Protein AF-A0A6V7PZ87-F1 (afdb_monomer_lite)

InterPro domains:
  IPR027705 Flotillin family [PTHR13806] (68-278)
  IPR036013 Band 7/SPFH domain superfamily [G3DSA:3.30.479.30] (1-43)
  IPR036013 Band 7/SPFH domain superfamily [SSF117892] (1-60)

Sequence (285 aa):
MTMEEIFKGTKSFKEQVFEKVQLELNQFGLIIYNANVKQLVDVRGHEYFSYLGQKTQQEAANQAKVDAKVAEVEAAKAVAIREAELQMEVEQKNASRQTEKLKAENLSKAIVDYEMKVQEANWELYKKQKAAEAMLYEQEKAAEGRRATAEAAFYGRQKEAEASLYAKTREAEAAFYGRQKEAEAELYAKTREAEGLVALAKAQSTYVSSLLGALGGNYNALRDYLMITNGMYRDIAKINAEGIRGLQPKLSVWTNGSGGGEGEGGLDGGAMKEVAGFTGCCRRC

Structure (mmCIF, N/CA/C/O backbone):
data_AF-A0A6V7PZ87-F1
#
_entry.id   AF-A0A6V7PZ87-F1
#
loop_
_atom_site.group_PDB
_atom_site.id
_atom_site.type_symbol
_atom_site.label_atom_id
_atom_site.label_alt_id
_atom_site.label_comp_id
_atom_site.label_asym_id
_atom_site.label_entity_id
_atom_site.label_seq_id
_atom_site.pdbx_PDB_ins_code
_atom_site.Cartn_x
_atom_site.Cartn_y
_atom_site.Cartn_z
_atom_site.occupancy
_atom_site.B_iso_or_equiv
_atom_site.auth_seq_id
_atom_site.auth_comp_id
_atom_site.auth_asym_id
_atom_site.auth_atom_id
_atom_site.pdbx_PDB_model_num
ATOM 1 N N . MET A 1 1 ? -50.372 -1.025 116.346 1.00 62.25 1 MET A N 1
ATOM 2 C CA . MET A 1 1 ? -50.438 -1.953 115.200 1.00 62.25 1 MET A CA 1
ATOM 3 C C . MET A 1 1 ? -51.711 -1.676 114.432 1.00 62.25 1 MET A C 1
ATOM 5 O O . MET A 1 1 ? -52.756 -1.566 115.068 1.00 62.25 1 MET A O 1
ATOM 9 N N . THR A 1 2 ? -51.610 -1.511 113.113 1.00 72.75 2 THR A N 1
ATOM 10 C CA . THR A 1 2 ? -52.778 -1.364 112.228 1.00 72.75 2 THR A CA 1
ATOM 11 C C . THR A 1 2 ? -53.315 -2.736 111.811 1.00 72.75 2 THR A C 1
ATOM 13 O O . THR A 1 2 ? -52.587 -3.728 111.840 1.00 72.75 2 THR A O 1
ATOM 16 N N . MET A 1 3 ? -54.595 -2.813 111.433 1.00 66.94 3 MET A N 1
ATOM 17 C CA . MET A 1 3 ? -55.248 -4.088 111.104 1.00 66.94 3 MET A CA 1
ATOM 18 C C . MET A 1 3 ? -54.574 -4.803 109.918 1.00 66.94 3 MET A C 1
ATOM 20 O O . MET A 1 3 ? -54.489 -6.022 109.913 1.00 66.94 3 MET A O 1
ATOM 24 N N . GLU A 1 4 ? -54.017 -4.068 108.952 1.00 67.56 4 GLU A N 1
ATOM 25 C CA . GLU A 1 4 ? -53.344 -4.637 107.772 1.00 67.56 4 GLU A CA 1
ATOM 26 C C . GLU A 1 4 ? -51.968 -5.253 108.082 1.00 67.56 4 GLU A C 1
ATOM 28 O O . GLU A 1 4 ? -51.591 -6.275 107.504 1.00 67.56 4 GLU A O 1
ATOM 33 N N . GLU A 1 5 ? -51.223 -4.663 109.017 1.00 70.06 5 GLU A N 1
ATOM 34 C CA . GLU A 1 5 ? -49.912 -5.163 109.453 1.00 70.06 5 GLU A CA 1
ATOM 35 C C . GLU A 1 5 ? -50.039 -6.473 110.244 1.00 70.06 5 GLU A C 1
ATOM 37 O O . GLU A 1 5 ? -49.186 -7.353 110.121 1.00 70.06 5 GLU A O 1
ATOM 42 N N . ILE A 1 6 ? -51.141 -6.636 110.987 1.00 71.44 6 ILE A N 1
ATOM 43 C CA . ILE A 1 6 ? -51.471 -7.863 111.729 1.00 71.44 6 ILE A CA 1
ATOM 44 C C . ILE A 1 6 ? -51.668 -9.054 110.768 1.00 71.44 6 ILE A C 1
ATOM 46 O O . ILE A 1 6 ? -51.282 -10.175 111.102 1.00 71.44 6 ILE A O 1
ATOM 50 N N . PHE A 1 7 ? -52.197 -8.823 109.556 1.00 66.56 7 PHE A N 1
ATOM 51 C CA . PHE A 1 7 ? -52.397 -9.876 108.544 1.00 66.56 7 PHE A CA 1
ATOM 52 C C . PHE A 1 7 ? -51.161 -10.194 107.714 1.00 66.56 7 PHE A C 1
ATOM 54 O O . PHE A 1 7 ? -50.929 -11.359 107.394 1.00 66.56 7 PHE A O 1
ATOM 61 N N . LYS A 1 8 ? -50.360 -9.186 107.358 1.00 68.94 8 LYS A N 1
ATOM 62 C CA . LYS A 1 8 ? -49.136 -9.398 106.569 1.00 68.94 8 LYS A CA 1
ATOM 63 C C . LYS A 1 8 ? -48.017 -10.047 107.398 1.00 68.94 8 LYS A C 1
ATOM 65 O O . LYS A 1 8 ? -47.157 -10.715 106.830 1.00 68.94 8 LYS A O 1
ATOM 70 N N . GLY A 1 9 ? -48.042 -9.893 108.727 1.00 65.94 9 GLY A N 1
ATOM 71 C CA . GLY A 1 9 ? -47.025 -10.415 109.642 1.00 65.94 9 GLY A CA 1
ATOM 72 C C . GLY A 1 9 ? -47.607 -11.092 110.884 1.00 65.94 9 GLY A C 1
ATOM 73 O O . GLY A 1 9 ? -47.531 -10.558 111.985 1.00 65.94 9 GLY A O 1
ATOM 74 N N . THR A 1 10 ? -48.100 -12.328 110.765 1.00 64.88 10 THR A N 1
ATOM 75 C CA . THR A 1 10 ? -48.538 -13.135 111.930 1.00 64.88 10 THR A CA 1
ATOM 76 C C . THR A 1 10 ? -47.438 -13.333 112.981 1.00 64.88 10 THR A C 1
ATOM 78 O O . THR A 1 10 ? -47.736 -13.526 114.160 1.00 64.88 10 THR A O 1
ATOM 81 N N . LYS A 1 11 ? -46.165 -13.252 112.573 1.00 69.62 11 LYS A N 1
ATOM 82 C CA . LYS A 1 11 ? -45.002 -13.325 113.469 1.00 69.62 11 LYS A CA 1
ATOM 83 C C . LYS A 1 11 ? -44.856 -12.075 114.345 1.00 69.62 11 LYS A C 1
ATOM 85 O O . LYS A 1 11 ? -44.760 -12.214 115.560 1.00 69.62 11 LYS A O 1
ATOM 90 N N . SER A 1 12 ? -44.929 -10.878 113.756 1.00 73.81 12 SER A N 1
ATOM 91 C CA . SER A 1 12 ? -44.770 -9.614 114.491 1.00 73.81 12 SER A CA 1
ATOM 92 C C . SER A 1 12 ? -45.921 -9.367 115.467 1.00 73.81 12 SER A C 1
ATOM 94 O O . SER A 1 12 ? -45.707 -8.864 116.568 1.00 73.81 12 SER A O 1
ATOM 96 N N . PHE A 1 13 ? -47.139 -9.791 115.112 1.00 77.38 13 PHE A N 1
ATOM 97 C CA . PHE A 1 13 ? -48.274 -9.753 116.032 1.00 77.38 13 PHE A CA 1
ATOM 98 C C . PHE A 1 13 ? -48.077 -10.684 117.239 1.00 77.38 13 PHE A C 1
ATOM 100 O O . PHE A 1 13 ? -48.307 -10.277 118.379 1.00 77.38 13 PHE A O 1
ATOM 107 N N . LYS A 1 14 ? -47.624 -11.924 117.002 1.00 76.44 14 LYS A N 1
ATOM 108 C CA . LYS A 1 14 ? -47.376 -12.915 118.060 1.00 76.44 14 LYS A CA 1
ATOM 109 C C . LYS A 1 14 ? -46.341 -12.415 119.070 1.00 76.44 14 LYS A C 1
ATOM 111 O O . LYS A 1 14 ? -46.585 -12.532 120.265 1.00 76.44 14 LYS A O 1
ATOM 116 N N . GLU A 1 15 ? -45.231 -11.851 118.602 1.00 78.38 15 GLU A N 1
ATOM 117 C CA . GLU A 1 15 ? -44.155 -11.325 119.456 1.00 78.38 15 GLU A CA 1
ATOM 118 C C . GLU A 1 15 ? -44.643 -10.187 120.362 1.00 78.38 15 GLU A C 1
ATOM 120 O O . GLU A 1 15 ? -44.480 -10.254 121.578 1.00 78.38 15 GLU A O 1
ATOM 125 N N . GLN A 1 16 ? -45.340 -9.191 119.806 1.00 77.75 16 GLN A N 1
ATOM 126 C CA . GLN A 1 16 ? -45.804 -8.036 120.588 1.00 77.75 16 GLN A CA 1
ATOM 127 C C . GLN A 1 16 ? -46.883 -8.392 121.621 1.00 77.75 16 GLN A C 1
ATOM 129 O O . GLN A 1 16 ? -46.945 -7.788 122.694 1.00 77.75 16 GLN A O 1
ATOM 134 N N . VAL A 1 17 ? -47.753 -9.361 121.316 1.00 78.50 17 VAL A N 1
ATOM 135 C CA . VAL A 1 17 ? -48.733 -9.870 122.291 1.00 78.50 17 VAL A CA 1
ATOM 136 C C . VAL A 1 17 ? -48.026 -10.664 123.387 1.00 78.50 17 VAL A C 1
ATOM 138 O O . VAL A 1 17 ? -48.371 -10.524 124.559 1.00 78.50 17 VAL A O 1
ATOM 141 N N . PHE A 1 18 ? -47.016 -11.456 123.025 1.00 80.00 18 PHE A N 1
ATOM 142 C CA . PHE A 1 18 ? -46.238 -12.243 123.974 1.00 80.00 18 PHE A CA 1
ATOM 143 C C . PHE A 1 18 ? -45.515 -11.354 124.992 1.00 80.00 18 PHE A C 1
ATOM 145 O O . PHE A 1 18 ? -45.642 -11.587 126.190 1.00 80.00 18 PHE A O 1
ATOM 152 N N . GLU A 1 19 ? -44.845 -10.290 124.543 1.00 82.69 19 GLU A N 1
ATOM 153 C CA . GLU A 1 19 ? -44.150 -9.346 125.430 1.00 82.69 19 GLU A CA 1
ATOM 154 C C . GLU A 1 19 ? -45.095 -8.670 126.434 1.00 82.69 19 GLU A C 1
ATOM 156 O O . GLU A 1 19 ? -44.808 -8.628 127.631 1.00 82.69 19 GLU A O 1
ATOM 161 N N . LYS A 1 20 ? -46.252 -8.177 125.973 1.00 82.12 20 LYS A N 1
ATOM 162 C CA . LYS A 1 20 ? -47.211 -7.478 126.845 1.00 82.12 20 LYS A CA 1
ATOM 163 C C . LYS A 1 20 ? -47.854 -8.395 127.879 1.00 82.12 20 LYS A C 1
ATOM 165 O O . LYS A 1 20 ? -48.019 -7.996 129.026 1.00 82.12 20 LYS A O 1
ATOM 170 N N . VAL A 1 21 ? -48.213 -9.617 127.489 1.00 81.25 21 VAL A N 1
ATOM 171 C CA . VAL A 1 21 ? -48.843 -10.575 128.409 1.00 81.25 21 VAL A CA 1
ATOM 172 C C . VAL A 1 21 ? -47.813 -11.154 129.385 1.00 81.25 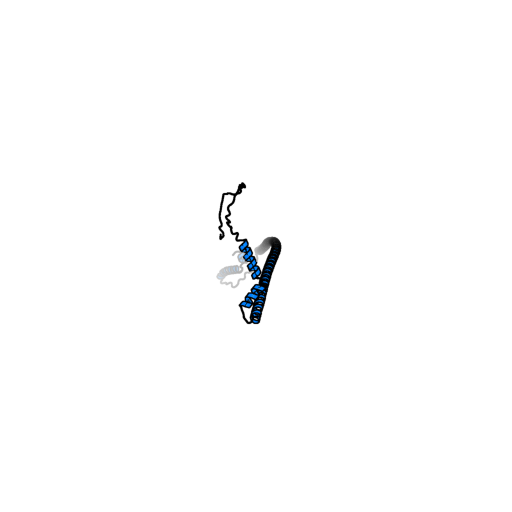21 VAL A C 1
ATOM 174 O O . VAL A 1 21 ? -48.137 -11.375 130.550 1.00 81.25 21 VAL A O 1
ATOM 177 N N . GLN A 1 22 ? -46.559 -11.336 128.959 1.00 79.75 22 GLN A N 1
ATOM 178 C CA . GLN A 1 22 ? -45.487 -11.783 129.848 1.00 79.75 22 GLN A CA 1
ATOM 179 C C . GLN A 1 22 ? -45.198 -10.759 130.960 1.00 79.75 22 GLN A C 1
ATOM 181 O O . GLN A 1 22 ? -44.984 -11.157 132.104 1.00 79.75 22 GLN A O 1
ATOM 186 N N . LEU A 1 23 ? -45.260 -9.452 130.668 1.00 82.62 23 LEU A N 1
ATOM 187 C CA . LEU A 1 23 ? -45.139 -8.393 131.684 1.00 82.62 23 LEU A CA 1
ATOM 188 C C . LEU A 1 23 ? -46.220 -8.500 132.775 1.00 82.62 23 LEU A C 1
ATOM 190 O O . LEU A 1 23 ? -45.900 -8.432 133.960 1.00 82.62 23 LEU A O 1
ATOM 194 N N . GLU A 1 24 ? -47.475 -8.734 132.385 1.00 81.19 24 GLU A N 1
ATOM 195 C CA . GLU A 1 24 ? -48.617 -8.874 133.304 1.00 81.19 24 GLU A CA 1
ATOM 196 C C . GLU A 1 24 ? -48.629 -10.205 134.080 1.00 81.19 24 GLU A C 1
ATOM 198 O O . GLU A 1 24 ? -49.268 -10.308 135.123 1.00 81.19 24 GLU A O 1
ATOM 203 N N . LEU A 1 25 ? -47.941 -11.246 133.608 1.00 78.81 25 LEU A N 1
ATOM 204 C CA . LEU A 1 25 ? -47.845 -12.539 134.305 1.00 78.81 25 LEU A CA 1
ATOM 205 C C . LEU A 1 25 ? -46.639 -12.624 135.247 1.00 78.81 25 LEU A C 1
ATOM 207 O O . LEU A 1 25 ? -46.687 -13.366 136.230 1.00 78.81 25 LEU A O 1
ATOM 211 N N . ASN A 1 26 ? -45.596 -11.823 135.006 1.00 79.62 26 ASN A N 1
ATOM 212 C CA . ASN A 1 26 ? -44.412 -11.753 135.865 1.00 79.62 26 ASN A CA 1
ATOM 213 C C . ASN A 1 26 ? -44.750 -11.307 137.300 1.00 79.62 26 ASN A C 1
ATOM 215 O O . ASN A 1 26 ? -44.178 -11.840 138.247 1.00 79.62 26 ASN A O 1
ATOM 219 N N . GLN A 1 27 ? -45.714 -10.397 137.481 1.00 77.50 27 GLN A N 1
ATOM 220 C CA . GLN A 1 27 ? -46.220 -9.989 138.807 1.00 77.50 27 GLN A CA 1
ATOM 221 C C . GLN A 1 27 ? -46.884 -11.141 139.588 1.00 77.50 27 GLN A C 1
ATOM 223 O O 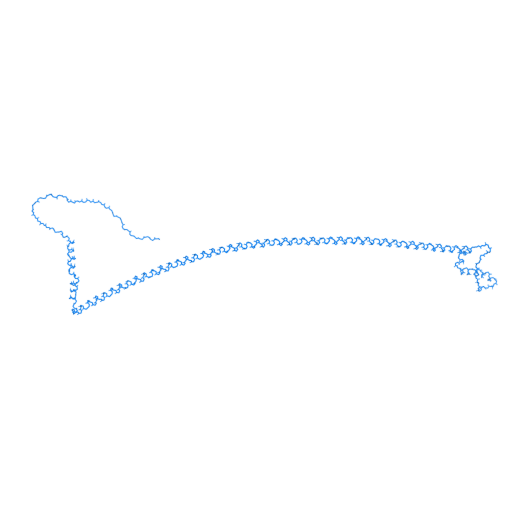. GLN A 1 27 ? -46.928 -11.104 140.814 1.00 77.50 27 GLN A O 1
ATOM 228 N N . PHE A 1 28 ? -47.345 -12.187 138.891 1.00 75.94 28 PHE A N 1
ATOM 229 C CA . PHE A 1 28 ? -47.900 -13.410 139.479 1.00 75.94 28 PHE A CA 1
ATOM 230 C C . PHE A 1 28 ? -46.908 -14.590 139.462 1.00 75.94 28 PHE A C 1
ATOM 232 O O . PHE A 1 28 ? -47.273 -15.699 139.846 1.00 75.94 28 PHE A O 1
ATOM 239 N N . GLY A 1 29 ? -45.659 -14.376 139.023 1.00 74.81 29 GLY A N 1
ATOM 240 C CA . GLY A 1 29 ? -44.618 -15.408 138.955 1.00 74.81 29 GLY A CA 1
ATOM 241 C C . GLY A 1 29 ? -44.829 -16.481 137.875 1.00 74.81 29 GLY A C 1
ATOM 242 O O . GLY A 1 29 ? -44.248 -17.560 137.975 1.00 74.81 29 GLY A O 1
ATOM 243 N N . LEU A 1 30 ? -45.656 -16.220 136.856 1.00 80.00 30 LEU A N 1
ATOM 244 C CA . LEU A 1 30 ? -45.986 -17.171 135.785 1.00 80.00 30 LEU A CA 1
ATOM 245 C C . LEU A 1 30 ? -45.200 -16.862 134.497 1.00 80.00 30 LEU A C 1
ATOM 247 O O . LEU A 1 30 ? -45.103 -15.710 134.076 1.00 80.00 30 LEU A O 1
ATOM 251 N N . ILE A 1 31 ? -44.666 -17.896 133.834 1.00 77.12 31 ILE A N 1
ATOM 252 C CA . ILE A 1 31 ? -43.900 -17.770 132.579 1.00 77.12 31 ILE A CA 1
ATOM 253 C C . ILE A 1 31 ? -44.628 -18.499 131.451 1.00 77.12 31 ILE A C 1
ATOM 255 O O . ILE A 1 31 ? -44.955 -19.682 131.575 1.00 77.12 31 ILE A O 1
ATOM 259 N N . ILE A 1 32 ? -44.876 -17.807 130.337 1.00 76.50 32 ILE A N 1
ATOM 260 C CA . ILE A 1 32 ? -45.440 -18.421 129.136 1.00 76.50 32 ILE A CA 1
ATOM 261 C C . ILE A 1 32 ? -44.297 -19.058 128.341 1.00 76.50 32 ILE A C 1
ATOM 263 O O . ILE A 1 32 ? -43.362 -18.380 127.935 1.00 76.50 32 ILE A O 1
ATOM 267 N N . TYR A 1 33 ? -44.388 -20.360 128.069 1.00 75.56 33 TYR A N 1
ATOM 268 C CA . TYR A 1 33 ? -43.408 -21.074 127.236 1.00 75.56 33 TYR A CA 1
ATOM 269 C C . TYR A 1 33 ? -43.831 -21.190 125.771 1.00 75.56 33 TYR A C 1
ATOM 271 O O . TYR A 1 33 ? -42.995 -21.170 124.871 1.00 75.56 33 TYR A O 1
ATOM 279 N N . ASN A 1 34 ? -45.131 -21.329 125.511 1.00 77.56 34 ASN A N 1
ATOM 280 C CA . ASN A 1 34 ? -45.661 -21.439 124.160 1.00 77.56 34 ASN A CA 1
ATOM 281 C C . ASN A 1 34 ? -47.070 -20.849 124.102 1.00 77.56 34 ASN A C 1
ATOM 283 O O . ASN A 1 34 ? -47.951 -21.247 124.861 1.00 77.56 34 ASN A O 1
ATOM 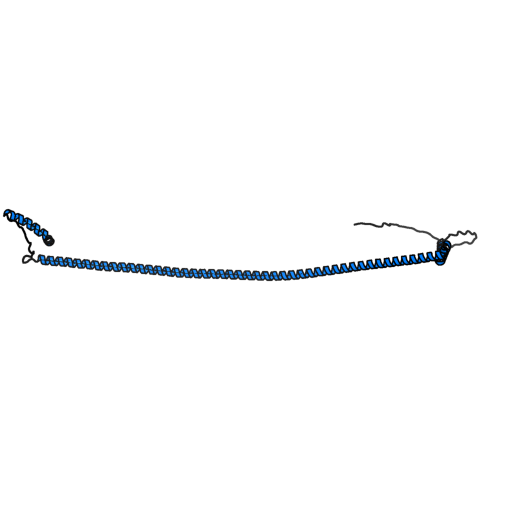287 N N . ALA A 1 35 ? -47.277 -19.922 123.175 1.00 74.31 35 ALA A N 1
ATOM 288 C CA . ALA A 1 35 ? -48.586 -19.405 122.826 1.00 74.31 35 ALA A CA 1
ATOM 289 C C . ALA A 1 35 ? -48.825 -19.632 121.333 1.00 74.31 35 ALA A C 1
ATOM 291 O O . ALA A 1 35 ? -48.014 -19.236 120.490 1.00 74.31 35 ALA A O 1
ATOM 292 N N . ASN A 1 36 ? -49.960 -20.242 121.004 1.00 74.81 36 ASN A N 1
ATOM 293 C CA . ASN A 1 36 ? -50.433 -20.344 119.632 1.00 74.81 36 ASN A CA 1
ATOM 294 C C . ASN A 1 36 ? -51.563 -19.343 119.430 1.00 74.81 36 ASN A C 1
ATOM 296 O O . ASN A 1 36 ? -52.573 -19.376 120.133 1.00 74.81 36 ASN A O 1
ATOM 300 N N . VAL A 1 37 ? -51.388 -18.458 118.453 1.00 71.31 37 VAL A N 1
ATOM 301 C CA . VAL A 1 37 ? -52.468 -17.594 117.985 1.00 71.31 37 VAL A CA 1
ATOM 302 C C . VAL A 1 37 ? -53.431 -18.484 117.203 1.00 71.31 37 VAL A C 1
ATOM 304 O O . VAL A 1 37 ? -53.022 -19.178 116.273 1.00 71.31 37 VAL A O 1
ATOM 307 N N . LYS A 1 38 ? -54.698 -18.522 117.621 1.00 75.06 38 LYS A N 1
ATOM 308 C CA . LYS A 1 38 ? -55.753 -19.217 116.872 1.00 75.06 38 LYS A CA 1
ATOM 309 C C . LYS A 1 38 ? -56.156 -18.396 115.643 1.00 75.06 38 LYS A C 1
ATOM 311 O O . LYS A 1 38 ? -55.750 -17.248 115.492 1.00 75.06 38 LYS A O 1
ATOM 316 N N . GLN A 1 39 ? -56.965 -18.985 114.766 1.00 71.44 39 GLN A N 1
ATOM 317 C CA . GLN A 1 39 ? -57.514 -18.276 113.615 1.00 71.44 39 GLN A CA 1
ATOM 318 C C . GLN A 1 39 ? -58.314 -17.052 114.081 1.00 71.44 39 GLN A C 1
ATOM 320 O O . GLN A 1 39 ? -59.230 -17.179 114.895 1.00 71.44 39 GLN A O 1
ATOM 325 N N . LEU A 1 40 ? -57.955 -15.876 113.565 1.00 70.19 40 LEU A N 1
ATOM 326 C CA . LEU A 1 40 ? -58.775 -14.681 113.701 1.00 70.19 40 LEU A CA 1
ATOM 327 C C . LEU A 1 40 ? -60.040 -14.889 112.864 1.00 70.19 40 LEU A C 1
ATOM 329 O O . LEU A 1 40 ? -59.967 -15.071 111.650 1.00 70.19 40 LEU A O 1
ATOM 333 N N . VAL A 1 41 ? -61.180 -14.909 113.541 1.00 67.75 41 VAL A N 1
ATOM 334 C CA . VAL A 1 41 ? -62.517 -14.979 112.951 1.00 67.75 41 VAL A CA 1
ATOM 335 C C . VAL A 1 41 ? -63.287 -13.742 113.382 1.00 67.75 41 VAL A C 1
ATOM 337 O O . VAL A 1 41 ? -63.116 -13.265 114.505 1.00 67.75 41 VAL A O 1
ATOM 340 N N . ASP A 1 42 ? -64.110 -13.218 112.480 1.00 70.31 42 ASP A N 1
ATOM 341 C CA . ASP A 1 42 ? -64.962 -12.070 112.770 1.00 70.31 42 ASP A CA 1
ATOM 342 C C . ASP A 1 42 ? -65.916 -12.357 113.944 1.00 70.31 42 ASP A C 1
ATOM 344 O O . ASP A 1 42 ? -66.433 -13.466 114.113 1.00 70.31 42 ASP A O 1
ATOM 348 N N . VAL A 1 43 ? -66.171 -11.329 114.757 1.00 69.81 43 VAL A N 1
ATOM 349 C CA . VAL A 1 43 ? -67.209 -11.373 115.795 1.00 69.81 43 VAL A CA 1
ATOM 350 C C . VAL A 1 43 ? -68.584 -11.350 115.116 1.00 69.81 43 VAL A C 1
ATOM 352 O O . VAL A 1 43 ? -68.786 -10.660 114.118 1.00 69.81 43 VAL A O 1
ATOM 355 N N . ARG A 1 44 ? -69.549 -12.106 115.656 1.00 64.56 44 ARG A N 1
ATOM 356 C CA . ARG A 1 44 ? -70.893 -12.290 115.082 1.00 64.56 44 ARG A CA 1
ATOM 357 C C . ARG A 1 44 ? -71.581 -10.940 114.804 1.00 64.56 44 ARG A C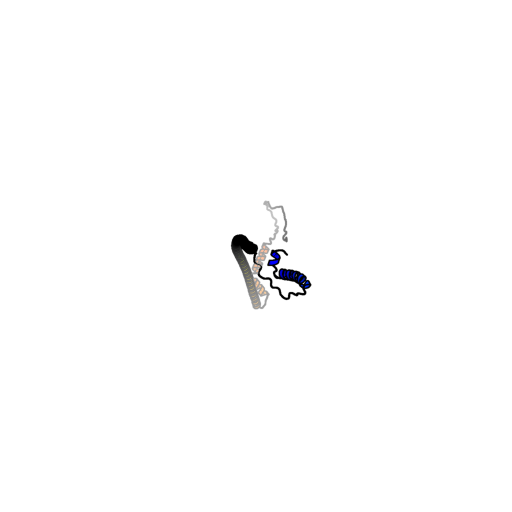 1
ATOM 359 O O . ARG A 1 44 ? -71.984 -10.262 115.742 1.00 64.56 44 ARG A O 1
ATOM 366 N N . GLY A 1 45 ? -71.735 -10.592 113.522 1.00 70.31 45 GLY A N 1
ATOM 367 C CA . GLY A 1 45 ? -72.358 -9.345 113.046 1.00 70.31 45 GLY A CA 1
ATOM 368 C C . GLY A 1 45 ? -71.440 -8.424 112.230 1.00 70.31 45 GLY A C 1
ATOM 369 O O . GLY A 1 45 ? -71.938 -7.485 111.616 1.00 70.31 45 GLY A O 1
ATOM 370 N N . HIS A 1 46 ? -70.132 -8.695 112.178 1.00 73.12 46 HIS A N 1
ATOM 371 C CA . HIS A 1 46 ? -69.176 -7.977 111.329 1.00 73.12 46 HIS A CA 1
ATOM 372 C C . HIS A 1 46 ? -68.600 -8.905 110.245 1.00 73.12 46 HIS A C 1
ATOM 374 O O . HIS A 1 46 ? -68.358 -10.076 110.506 1.00 73.12 46 HIS A O 1
ATOM 380 N N . GLU A 1 47 ? -68.398 -8.386 109.030 1.00 72.12 47 GLU A N 1
ATOM 381 C CA . GLU A 1 47 ? -67.922 -9.146 107.852 1.00 72.12 47 GLU A CA 1
ATOM 382 C C . GLU A 1 47 ? -66.621 -8.565 107.265 1.00 72.12 47 GLU A C 1
ATOM 384 O O . GLU A 1 47 ? -66.365 -8.614 106.058 1.00 72.12 47 GLU A O 1
ATOM 389 N N . TYR A 1 48 ? -65.788 -7.959 108.111 1.00 76.31 48 TYR A N 1
ATOM 390 C CA . TYR A 1 48 ? -64.604 -7.217 107.679 1.00 76.31 48 TYR A CA 1
ATOM 391 C C . TYR A 1 48 ? -63.591 -8.104 106.937 1.00 76.31 48 TYR A C 1
ATOM 393 O O . TYR A 1 48 ? -62.996 -7.671 105.950 1.00 76.31 48 TYR A O 1
ATOM 401 N N . PHE A 1 49 ? -63.424 -9.362 107.354 1.00 71.19 49 PHE A N 1
ATOM 402 C CA . PHE A 1 49 ? -62.463 -10.289 106.748 1.00 71.19 49 PHE A CA 1
ATOM 403 C C . PHE A 1 49 ? -62.948 -10.817 105.399 1.00 71.19 49 PHE A C 1
ATOM 405 O O . PHE A 1 49 ? -62.144 -11.005 104.486 1.00 71.19 49 PHE A O 1
ATOM 412 N N . SER A 1 50 ? -64.261 -11.014 105.262 1.00 74.06 50 SER A N 1
ATOM 413 C CA . SER A 1 50 ? -64.892 -11.383 103.993 1.00 74.06 50 SER A CA 1
ATOM 414 C C . SER A 1 50 ? -64.707 -10.263 102.963 1.00 74.06 50 SER A C 1
ATOM 416 O O . SER A 1 50 ? -64.201 -10.498 101.866 1.00 74.06 50 SER A O 1
ATOM 418 N N . TYR A 1 51 ? -64.992 -9.016 103.361 1.00 79.94 51 TYR A N 1
ATOM 419 C CA . TYR A 1 51 ? -64.811 -7.838 102.514 1.00 79.94 51 TYR A CA 1
ATOM 420 C C . TYR A 1 51 ? -63.343 -7.587 102.145 1.00 79.94 51 TYR A C 1
ATOM 422 O O . TYR A 1 51 ? -63.040 -7.300 100.990 1.00 79.94 51 TYR A O 1
ATOM 430 N N . LEU A 1 52 ? -62.407 -7.726 103.090 1.00 78.25 52 LEU A N 1
ATOM 431 C CA . LEU A 1 52 ? -60.977 -7.554 102.818 1.00 78.25 52 LEU A CA 1
ATOM 432 C C . LEU A 1 52 ? -60.442 -8.640 101.869 1.00 78.25 52 LEU A C 1
ATOM 434 O O . LEU A 1 52 ? -59.668 -8.342 100.958 1.00 78.25 52 LEU A O 1
ATOM 438 N N . GLY A 1 53 ? -60.890 -9.888 102.034 1.00 77.44 53 GLY A N 1
ATOM 439 C CA . GLY A 1 53 ? -60.598 -10.978 101.101 1.00 77.44 53 GLY A CA 1
ATOM 440 C C . GLY A 1 53 ? -61.142 -10.695 99.699 1.00 77.44 53 GLY A C 1
ATOM 441 O O . GLY A 1 53 ? -60.428 -10.845 98.711 1.00 77.44 53 GLY A O 1
ATOM 442 N N . GLN A 1 54 ? -62.372 -10.191 99.607 1.00 80.75 54 GLN A N 1
ATOM 443 C CA . GLN A 1 54 ? -62.983 -9.828 98.330 1.00 80.75 54 GLN A CA 1
ATOM 444 C C . GLN A 1 54 ? -62.275 -8.634 97.671 1.00 80.75 54 GLN A C 1
ATOM 446 O O . GLN A 1 54 ? -61.990 -8.672 96.476 1.00 80.75 54 GLN A O 1
ATOM 451 N N . LYS A 1 55 ? -61.912 -7.607 98.449 1.00 83.12 55 LYS A N 1
ATOM 452 C CA . LYS A 1 55 ? -61.180 -6.423 97.982 1.00 83.12 55 LYS A CA 1
ATOM 453 C C . LYS A 1 55 ? -59.782 -6.781 97.474 1.00 83.12 55 LYS A C 1
ATOM 455 O O . LYS A 1 55 ? -59.413 -6.345 96.391 1.00 83.12 55 LYS A O 1
ATOM 460 N N . THR A 1 56 ? -59.032 -7.618 98.193 1.00 77.00 56 THR A N 1
ATOM 461 C CA . THR A 1 56 ? -57.690 -8.066 97.768 1.00 77.00 56 THR A CA 1
ATOM 462 C C . THR A 1 56 ? -57.739 -8.959 96.526 1.00 77.00 56 THR A C 1
ATOM 464 O O . THR A 1 56 ? -56.914 -8.802 95.629 1.00 77.00 56 THR A O 1
ATOM 467 N N . GLN A 1 57 ? -58.737 -9.845 96.414 1.00 77.50 57 GLN A N 1
ATOM 468 C CA . GLN A 1 57 ? -58.971 -10.623 95.192 1.00 77.50 57 GLN A CA 1
ATOM 469 C C . GLN A 1 57 ? -59.356 -9.732 94.008 1.00 77.50 57 GLN A C 1
ATOM 471 O O . GLN A 1 57 ? -58.900 -9.965 92.890 1.00 77.50 57 GLN A O 1
ATOM 476 N N . GLN A 1 58 ? -60.166 -8.699 94.240 1.00 82.06 58 GLN A N 1
ATOM 477 C CA . GLN A 1 58 ? -60.577 -7.759 93.204 1.00 82.06 58 GLN A CA 1
ATOM 478 C C . GLN A 1 58 ? -59.432 -6.831 92.779 1.00 82.06 58 GLN A C 1
ATOM 480 O O . GLN A 1 58 ? -59.281 -6.581 91.588 1.00 82.06 58 GLN A O 1
ATOM 485 N N . GLU A 1 59 ? -58.590 -6.373 93.706 1.00 81.50 59 GLU A N 1
ATOM 486 C CA . GLU A 1 59 ? -57.361 -5.624 93.413 1.00 81.50 59 GLU A CA 1
ATOM 487 C C . GLU A 1 59 ? -56.369 -6.476 92.616 1.00 81.50 59 GLU A C 1
ATOM 489 O O . GLU A 1 59 ? -55.890 -6.023 91.580 1.00 81.50 59 GLU A O 1
ATOM 494 N N . ALA A 1 60 ? -56.135 -7.733 93.010 1.00 82.44 60 ALA A N 1
ATOM 495 C CA . ALA A 1 60 ? -55.293 -8.660 92.254 1.00 82.44 60 ALA A CA 1
ATOM 496 C C . ALA A 1 60 ? -55.865 -8.961 90.857 1.00 82.44 60 ALA A C 1
ATOM 498 O O . ALA A 1 60 ? -55.127 -8.981 89.873 1.00 82.44 60 ALA A O 1
ATOM 499 N N . ALA A 1 61 ? -57.185 -9.143 90.740 1.00 84.44 61 ALA A N 1
ATOM 500 C CA . ALA A 1 61 ? -57.852 -9.356 89.458 1.00 84.44 61 ALA A CA 1
ATOM 501 C C . ALA A 1 61 ? -57.816 -8.107 88.563 1.00 84.44 61 ALA A C 1
ATOM 503 O O . ALA A 1 61 ? -57.664 -8.222 87.348 1.00 84.44 61 ALA A O 1
ATOM 504 N N . ASN A 1 62 ? -57.949 -6.912 89.142 1.00 86.12 62 ASN A N 1
ATOM 505 C CA . ASN A 1 62 ? -57.832 -5.652 88.414 1.00 86.12 62 ASN A CA 1
ATOM 506 C C . ASN A 1 62 ? -56.387 -5.407 87.973 1.00 86.12 62 ASN A C 1
ATOM 508 O O . ASN A 1 62 ? -56.182 -5.017 86.828 1.00 86.12 62 ASN A O 1
ATOM 512 N N . GLN A 1 63 ? -55.402 -5.712 88.819 1.00 85.69 63 GLN A N 1
ATOM 513 C CA . GLN A 1 63 ? -53.988 -5.625 88.463 1.00 85.69 63 GLN A CA 1
ATOM 514 C C . GLN A 1 63 ? -53.647 -6.591 87.324 1.00 85.69 63 GLN A C 1
ATOM 516 O O . GLN A 1 63 ? -53.111 -6.162 86.312 1.00 85.69 63 GLN A O 1
ATOM 521 N N . ALA A 1 64 ? -54.084 -7.852 87.404 1.00 84.75 64 ALA A N 1
ATOM 522 C CA . ALA A 1 64 ? -53.892 -8.823 86.327 1.00 84.75 64 ALA A CA 1
ATOM 523 C C . ALA A 1 64 ? -54.549 -8.382 85.005 1.00 84.75 64 ALA A C 1
ATOM 525 O O . ALA A 1 64 ? -54.002 -8.615 83.929 1.00 84.75 64 ALA A O 1
ATOM 526 N N . LYS A 1 65 ? -55.712 -7.716 85.064 1.00 87.69 65 LYS A N 1
ATOM 527 C CA . LYS A 1 65 ? -56.361 -7.131 83.877 1.00 87.69 65 LYS A CA 1
ATOM 528 C C . LYS A 1 65 ? -55.575 -5.953 83.306 1.00 87.69 65 LYS A C 1
ATOM 530 O O . LYS A 1 65 ? -55.493 -5.836 82.086 1.00 87.69 65 LYS A O 1
ATOM 535 N N . VAL A 1 66 ? -55.029 -5.085 84.157 1.00 89.19 66 VAL A N 1
ATOM 536 C CA . VAL A 1 66 ? -54.176 -3.966 83.732 1.00 89.19 66 VAL A CA 1
ATOM 537 C C . VAL A 1 66 ? -52.904 -4.505 83.085 1.00 89.19 66 VAL A C 1
ATOM 539 O O . VAL A 1 66 ? -52.601 -4.111 81.964 1.00 89.19 66 VAL A O 1
ATOM 542 N N . ASP A 1 67 ? -52.233 -5.467 83.713 1.00 88.56 67 ASP A N 1
ATOM 543 C CA . ASP A 1 67 ? -51.005 -6.074 83.195 1.00 88.56 67 ASP A CA 1
ATOM 544 C C . ASP A 1 67 ? -51.257 -6.805 81.863 1.00 88.56 67 ASP A C 1
ATOM 546 O O . ASP A 1 67 ? -50.492 -6.642 80.913 1.00 88.56 67 ASP A O 1
ATOM 550 N N . ALA A 1 68 ? -52.376 -7.531 81.734 1.00 88.69 68 ALA A N 1
ATOM 551 C CA . ALA A 1 68 ? -52.777 -8.158 80.472 1.00 88.69 68 ALA A CA 1
ATOM 552 C C . ALA A 1 68 ? -53.049 -7.123 79.366 1.00 88.69 68 ALA A C 1
ATOM 554 O O . ALA A 1 68 ? -52.638 -7.316 78.224 1.00 88.69 68 ALA A O 1
ATOM 555 N N . LYS A 1 69 ? -53.701 -5.998 79.693 1.00 88.62 69 LYS A N 1
ATOM 556 C CA . LYS A 1 69 ? -53.956 -4.914 78.731 1.00 88.62 69 LYS A CA 1
ATOM 557 C C . LYS A 1 69 ? -52.681 -4.182 78.327 1.00 88.62 69 LYS A C 1
ATOM 559 O O . LYS A 1 69 ? -52.543 -3.826 77.160 1.00 88.62 69 LYS A O 1
ATOM 564 N N . VAL A 1 70 ? -51.753 -3.976 79.257 1.00 89.62 70 VAL A N 1
ATOM 565 C CA . VAL A 1 70 ? -50.432 -3.410 78.959 1.00 89.62 70 VAL A CA 1
ATOM 566 C C . VAL A 1 70 ? -49.667 -4.348 78.027 1.00 89.62 70 VAL A C 1
ATOM 568 O O . VAL A 1 70 ? -49.209 -3.891 76.984 1.00 89.62 70 VAL A O 1
ATOM 571 N N . ALA A 1 71 ? -49.642 -5.653 78.310 1.00 90.25 71 ALA A N 1
ATOM 572 C CA . ALA A 1 71 ? -49.006 -6.643 77.444 1.00 90.25 71 ALA A CA 1
ATOM 573 C C . ALA A 1 71 ? -49.636 -6.702 76.036 1.00 90.25 71 ALA A C 1
ATOM 575 O O . ALA A 1 71 ? -48.912 -6.768 75.044 1.00 90.25 71 ALA A O 1
ATOM 576 N N . GLU A 1 72 ? -50.968 -6.623 75.919 1.00 91.19 72 GLU A N 1
ATOM 577 C CA . GLU A 1 72 ? -51.661 -6.547 74.621 1.00 91.19 72 GLU A CA 1
ATOM 578 C C . GLU A 1 72 ? -51.273 -5.288 73.831 1.00 91.19 72 GLU A C 1
ATOM 580 O O . GLU A 1 72 ? -51.003 -5.362 72.631 1.00 91.19 72 GLU A O 1
ATOM 585 N N . VAL A 1 73 ? -51.225 -4.125 74.489 1.00 92.12 73 VAL A N 1
ATOM 586 C CA . VAL A 1 73 ? -50.864 -2.852 73.846 1.00 92.12 73 VAL A CA 1
ATOM 587 C C . VAL A 1 73 ? -49.387 -2.823 73.458 1.00 92.12 73 VAL A C 1
ATOM 589 O O . VAL A 1 73 ? -49.052 -2.324 72.385 1.00 92.12 73 VAL A O 1
ATOM 592 N N . GLU A 1 74 ? -48.499 -3.349 74.297 1.00 90.75 74 GLU A N 1
ATOM 593 C CA . GLU A 1 74 ? -47.074 -3.475 73.990 1.00 90.75 74 GLU A CA 1
ATOM 594 C C . GLU A 1 74 ? -46.838 -4.430 72.819 1.00 90.75 74 GLU A C 1
ATOM 596 O O . GLU A 1 74 ? -46.099 -4.082 71.899 1.00 90.75 74 GLU A O 1
ATOM 601 N N . ALA A 1 75 ? -47.530 -5.574 72.782 1.00 91.25 75 ALA A N 1
ATOM 602 C CA . ALA A 1 75 ? -47.484 -6.497 71.652 1.00 91.25 75 ALA A CA 1
ATOM 603 C C . ALA A 1 75 ? -48.010 -5.843 70.363 1.00 91.25 75 ALA A C 1
ATOM 605 O O . ALA A 1 75 ? -47.354 -5.921 69.325 1.00 91.25 75 ALA A O 1
ATOM 606 N N . ALA A 1 76 ? -49.143 -5.136 70.425 1.00 93.75 76 ALA A N 1
ATOM 607 C CA . ALA A 1 76 ? -49.700 -4.425 69.274 1.00 93.75 76 ALA A CA 1
ATOM 608 C C . ALA A 1 76 ? -48.765 -3.315 68.765 1.00 93.75 76 ALA A C 1
ATOM 610 O O . ALA A 1 76 ? -48.562 -3.182 67.559 1.00 93.75 76 ALA A O 1
ATOM 611 N N . LYS A 1 77 ? -48.144 -2.544 69.668 1.00 93.75 77 LYS A N 1
ATOM 612 C CA . LYS A 1 77 ? -47.140 -1.532 69.303 1.00 93.75 77 LYS A CA 1
ATOM 613 C C . LYS A 1 77 ? -45.892 -2.167 68.697 1.00 93.75 77 LYS A C 1
ATOM 615 O O . LYS A 1 77 ? -45.379 -1.640 67.716 1.00 93.75 77 LYS A O 1
ATOM 620 N N . ALA A 1 78 ? -45.421 -3.290 69.237 1.00 93.12 78 ALA A N 1
ATOM 621 C CA . ALA A 1 78 ? -44.280 -4.011 68.685 1.00 93.12 78 ALA A CA 1
ATOM 622 C C . ALA A 1 78 ? -44.567 -4.513 67.261 1.00 93.12 78 ALA A C 1
ATOM 624 O O . ALA A 1 78 ? -43.728 -4.336 66.381 1.00 93.12 78 ALA A O 1
ATOM 625 N N . VAL A 1 79 ? -45.761 -5.064 67.008 1.00 93.25 79 VAL A N 1
ATOM 626 C CA . VAL A 1 79 ? -46.192 -5.467 65.657 1.00 93.25 79 VAL A CA 1
ATOM 627 C C . VAL A 1 79 ? -46.252 -4.259 64.721 1.00 93.25 79 VAL A C 1
ATOM 629 O O . VAL A 1 79 ? -45.655 -4.305 63.651 1.00 93.25 79 VAL A O 1
ATOM 632 N N . ALA A 1 80 ? -46.871 -3.153 65.143 1.00 93.38 80 ALA A N 1
ATOM 633 C CA . ALA A 1 80 ? -46.979 -1.946 64.322 1.00 93.38 80 ALA A CA 1
ATOM 634 C C . ALA A 1 80 ? -45.609 -1.328 63.976 1.00 93.38 80 ALA A C 1
ATOM 636 O O . ALA A 1 80 ? -45.396 -0.891 62.847 1.00 93.38 80 ALA A O 1
ATOM 637 N N . ILE A 1 81 ? -44.658 -1.320 64.919 1.00 93.81 81 ILE A N 1
ATOM 638 C CA . ILE A 1 81 ? -43.283 -0.858 64.666 1.00 93.81 81 ILE A CA 1
ATOM 639 C C . ILE A 1 81 ? -42.595 -1.776 63.652 1.00 93.81 81 ILE A C 1
ATOM 641 O O . ILE A 1 81 ? -41.991 -1.281 62.706 1.00 93.81 81 ILE A O 1
ATOM 645 N N . ARG A 1 82 ? -42.721 -3.103 63.799 1.00 93.50 82 ARG A N 1
ATOM 646 C CA . ARG A 1 82 ? -42.144 -4.062 62.844 1.00 93.50 82 ARG A CA 1
ATOM 647 C C . ARG A 1 82 ? -42.743 -3.933 61.450 1.00 93.50 82 ARG A C 1
ATOM 649 O O . ARG A 1 82 ? -42.002 -3.991 60.476 1.00 93.50 82 ARG A O 1
ATOM 656 N N . GLU A 1 83 ? -44.053 -3.747 61.343 1.00 93.50 83 GLU A N 1
ATOM 657 C CA . GLU A 1 83 ? -44.721 -3.520 60.060 1.00 93.50 83 GLU A CA 1
ATOM 658 C C . GLU A 1 83 ? -44.251 -2.218 59.400 1.00 93.50 83 GLU A C 1
ATOM 660 O O . GLU A 1 83 ? -43.973 -2.216 58.201 1.00 93.50 83 GLU A O 1
ATOM 665 N N . ALA A 1 84 ? -44.085 -1.139 60.172 1.00 93.88 84 ALA A N 1
ATOM 666 C CA . ALA A 1 84 ? -43.546 0.123 59.669 1.00 93.88 84 ALA A CA 1
ATOM 667 C C . ALA A 1 84 ? -42.075 -0.003 59.224 1.00 93.88 84 ALA A C 1
ATOM 669 O O . ALA A 1 84 ? -41.719 0.473 58.145 1.00 93.88 84 ALA A O 1
ATOM 670 N N . GLU A 1 85 ? -41.230 -0.689 60.004 1.00 94.56 85 GLU A N 1
ATOM 671 C CA . GLU A 1 85 ? -39.840 -1.004 59.634 1.00 94.56 85 GLU A CA 1
ATOM 672 C C . GLU A 1 85 ? -39.782 -1.812 58.328 1.00 94.56 85 GLU A C 1
ATOM 674 O O . GLU A 1 85 ? -39.028 -1.470 57.415 1.00 94.56 85 GLU A O 1
ATOM 679 N N . LEU A 1 86 ? -40.620 -2.847 58.208 1.00 95.44 86 LEU A N 1
ATOM 680 C CA . LEU A 1 86 ? -40.723 -3.683 57.012 1.00 95.44 86 LEU A CA 1
ATOM 681 C C . LEU A 1 86 ? -41.179 -2.880 55.790 1.00 95.44 86 LEU A C 1
ATOM 683 O O . LEU A 1 86 ? -40.621 -3.055 54.708 1.00 95.44 86 LEU A O 1
ATOM 687 N N . GLN A 1 87 ? -42.163 -1.989 55.936 1.00 94.00 87 GLN A N 1
ATOM 688 C CA . GLN A 1 87 ? -42.610 -1.125 54.840 1.00 94.00 87 GLN A CA 1
ATOM 689 C C . GLN A 1 87 ? -41.497 -0.188 54.370 1.00 94.00 87 GLN A C 1
ATOM 691 O O . GLN A 1 87 ? -41.227 -0.126 53.170 1.00 94.00 87 GLN A O 1
ATOM 696 N N . MET A 1 88 ? -40.793 0.466 55.299 1.00 94.12 88 MET A N 1
ATOM 697 C CA . MET A 1 88 ? -39.643 1.306 54.959 1.00 94.12 88 MET A CA 1
ATOM 698 C C . MET A 1 88 ? -38.552 0.510 54.233 1.00 94.12 88 MET A C 1
ATOM 700 O O . MET A 1 88 ? -37.987 0.991 53.250 1.00 94.12 88 MET A O 1
ATOM 704 N N . GLU A 1 89 ? -38.266 -0.718 54.669 1.00 94.44 89 GLU A N 1
ATOM 705 C CA . GLU A 1 89 ? -37.272 -1.576 54.022 1.00 94.44 89 GLU A CA 1
ATOM 706 C C . GLU A 1 89 ? -37.709 -1.994 52.608 1.00 94.44 89 GLU A C 1
ATOM 708 O O . GLU A 1 89 ? -36.900 -1.996 51.677 1.00 94.44 89 GLU A O 1
ATOM 713 N N . VAL A 1 90 ? -38.991 -2.314 52.416 1.00 96.06 90 VAL A N 1
ATOM 714 C CA . VAL A 1 90 ? -39.551 -2.649 51.099 1.00 96.06 90 VAL A CA 1
ATOM 715 C C . VAL A 1 90 ? -39.471 -1.453 50.155 1.00 96.06 90 VAL A C 1
ATOM 717 O O . VAL A 1 90 ? -39.059 -1.615 49.006 1.00 96.06 90 VAL A O 1
ATOM 720 N N . GLU A 1 91 ? -39.807 -0.250 50.615 1.00 94.25 91 GLU A N 1
ATOM 721 C CA . GLU A 1 91 ? -39.699 0.971 49.812 1.00 94.25 91 GLU A CA 1
ATOM 722 C C . GLU A 1 91 ? -38.248 1.291 49.450 1.00 94.25 91 GLU A C 1
ATOM 724 O O . GLU A 1 91 ? -37.953 1.553 48.282 1.00 94.25 91 GLU A O 1
ATOM 7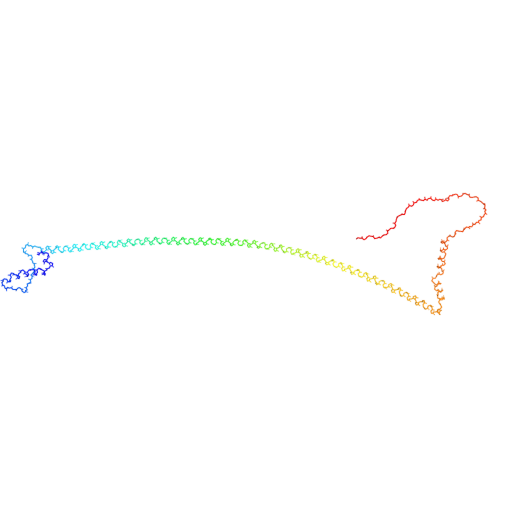29 N N . GLN A 1 92 ? -37.319 1.177 50.405 1.00 94.31 92 GLN A N 1
ATOM 730 C CA . GLN A 1 92 ? -35.887 1.345 50.147 1.00 94.31 92 GLN A CA 1
ATOM 731 C C . GLN A 1 92 ? -35.365 0.319 49.139 1.00 94.31 92 GLN A C 1
ATOM 733 O O . GLN A 1 92 ? -34.638 0.684 48.213 1.00 94.31 92 GLN A O 1
ATOM 738 N N . LYS A 1 93 ? -35.766 -0.951 49.266 1.00 95.19 93 LYS A N 1
ATOM 739 C CA . LYS A 1 93 ? -35.403 -2.015 48.318 1.00 95.19 93 LYS A CA 1
ATOM 740 C C . LYS A 1 93 ? -36.016 -1.800 46.938 1.00 95.19 93 LYS A C 1
ATOM 742 O O . LYS A 1 93 ? -35.386 -2.105 45.928 1.00 95.19 93 LYS A O 1
ATOM 747 N N . ASN A 1 94 ? -37.235 -1.278 46.864 1.00 94.31 94 ASN A N 1
ATOM 748 C CA . ASN A 1 94 ? -37.872 -0.956 45.591 1.00 94.31 94 ASN A CA 1
ATOM 749 C C . ASN A 1 94 ? -37.183 0.234 44.915 1.00 94.31 94 ASN A C 1
ATOM 751 O O . ASN A 1 94 ? -36.903 0.171 43.717 1.00 94.31 94 ASN A O 1
ATOM 755 N N . ALA A 1 95 ? -36.846 1.276 45.678 1.00 96.06 95 ALA A N 1
ATOM 756 C CA . ALA A 1 95 ? -36.091 2.422 45.190 1.00 96.06 95 ALA A CA 1
ATOM 757 C C . ALA A 1 95 ? -34.693 2.007 44.705 1.00 96.06 95 ALA A C 1
ATOM 759 O O . ALA A 1 95 ? -34.308 2.346 43.585 1.00 96.06 95 ALA A O 1
ATOM 760 N N . SER A 1 96 ? -33.954 1.205 45.482 1.00 94.75 96 SER A N 1
ATOM 761 C CA . SER A 1 96 ? -32.635 0.715 45.069 1.00 94.75 96 SER A CA 1
ATOM 762 C C . SER A 1 96 ? -32.728 -0.127 43.796 1.00 94.75 96 SER A C 1
ATOM 764 O O . SER A 1 96 ? -32.020 0.163 42.830 1.00 94.75 96 SER A O 1
ATOM 766 N N . ARG A 1 97 ? -33.686 -1.060 43.716 1.00 94.56 97 ARG A N 1
ATOM 767 C CA . ARG A 1 97 ? -33.930 -1.879 42.519 1.00 94.56 97 ARG A CA 1
ATOM 768 C C . ARG A 1 97 ? -34.230 -1.027 41.282 1.00 94.56 97 ARG A C 1
ATOM 770 O O . ARG A 1 97 ? -33.742 -1.334 40.197 1.00 94.56 97 ARG A O 1
ATOM 777 N N . GLN A 1 98 ? -35.010 0.046 41.418 1.00 93.94 98 GLN A N 1
ATOM 778 C CA . GLN A 1 98 ? -35.273 0.968 40.308 1.00 93.94 98 GLN A CA 1
ATOM 779 C C . GLN A 1 98 ? -34.006 1.709 39.874 1.00 93.94 98 GLN A C 1
ATOM 781 O O . GLN A 1 98 ? -33.741 1.809 38.676 1.00 93.94 98 GLN A O 1
ATOM 786 N N . THR A 1 99 ? -33.192 2.184 40.821 1.00 94.62 99 THR A N 1
ATOM 787 C CA . THR A 1 99 ? -31.929 2.858 40.484 1.00 94.62 99 THR A CA 1
ATOM 788 C C . THR A 1 99 ? -30.935 1.920 39.810 1.00 94.62 99 THR A C 1
ATOM 790 O O . THR A 1 99 ? -30.273 2.324 38.858 1.00 94.62 99 THR A O 1
ATOM 793 N N . GLU A 1 100 ? -30.850 0.664 40.248 1.00 94.00 100 GLU A N 1
ATOM 794 C CA . GLU A 1 100 ? -30.006 -0.355 39.624 1.00 94.00 100 GLU A CA 1
ATOM 795 C C . GLU A 1 100 ? -30.490 -0.686 38.216 1.00 94.00 100 GLU A C 1
ATOM 797 O O . GLU A 1 100 ? -29.681 -0.734 37.291 1.00 94.00 100 GLU A O 1
ATOM 802 N N . LYS A 1 101 ? -31.808 -0.819 38.023 1.00 96.56 101 LYS A N 1
ATOM 803 C CA . LYS A 1 101 ? -32.401 -1.035 36.701 1.00 96.56 101 LYS A CA 1
ATOM 804 C C . LYS A 1 101 ? -32.087 0.120 35.746 1.00 96.56 101 LYS A C 1
ATOM 806 O O . LYS A 1 101 ? -31.601 -0.121 34.647 1.00 96.56 101 LYS A O 1
ATOM 811 N N . LEU A 1 102 ? -32.299 1.366 36.173 1.00 95.75 102 LEU A N 1
ATOM 812 C CA . LEU A 1 102 ? -31.999 2.550 35.360 1.00 95.75 102 LEU A CA 1
ATOM 813 C C . LEU A 1 102 ? -30.501 2.686 35.069 1.00 95.75 102 LEU A C 1
ATOM 815 O O . LEU A 1 102 ? -30.120 3.050 33.959 1.00 95.75 102 LEU A O 1
ATOM 819 N N . LYS A 1 103 ? -29.636 2.368 36.040 1.00 96.25 103 LYS A N 1
ATOM 820 C CA . LYS A 1 103 ? -28.186 2.318 35.820 1.00 96.25 103 LYS A CA 1
ATOM 821 C C . LYS A 1 103 ? -27.828 1.266 34.776 1.00 96.25 103 LYS A C 1
ATOM 823 O O . LYS A 1 103 ? -27.083 1.586 33.860 1.00 96.25 103 LYS A O 1
ATOM 828 N N . ALA A 1 104 ? -28.374 0.055 34.874 1.00 95.50 104 ALA A N 1
ATOM 829 C CA . ALA A 1 104 ? -28.131 -1.006 33.901 1.00 95.50 104 ALA A CA 1
ATOM 830 C C . ALA A 1 104 ? -28.610 -0.610 32.495 1.00 95.50 104 ALA A C 1
ATOM 832 O O . ALA A 1 104 ? -27.864 -0.760 31.530 1.00 95.50 104 ALA A O 1
ATOM 833 N N . GLU A 1 105 ? -29.807 -0.027 32.376 1.00 95.12 105 GLU A N 1
ATOM 834 C CA . GLU A 1 105 ? -30.335 0.468 31.101 1.00 95.12 105 GLU A CA 1
ATOM 835 C C . GLU A 1 105 ? -29.452 1.577 30.512 1.00 95.12 105 GLU A C 1
ATOM 837 O O . GLU A 1 105 ? -29.071 1.502 29.346 1.00 95.12 105 GLU A O 1
ATOM 842 N N . ASN A 1 106 ? -29.061 2.573 31.309 1.00 95.88 106 ASN A N 1
ATOM 843 C CA . ASN A 1 106 ? -28.210 3.670 30.842 1.00 95.88 106 ASN A CA 1
ATOM 844 C C . ASN A 1 106 ? -26.804 3.196 30.460 1.00 95.88 106 ASN A C 1
ATOM 846 O O . ASN A 1 106 ? -26.273 3.642 29.447 1.00 95.88 106 ASN A O 1
ATOM 850 N N . LEU A 1 107 ? -26.218 2.276 31.232 1.00 95.56 107 LEU A N 1
ATOM 851 C CA . LEU A 1 107 ? -24.929 1.670 30.901 1.00 95.56 107 LEU A CA 1
ATOM 852 C C . LEU A 1 107 ? -25.024 0.857 29.610 1.00 95.56 107 LEU A C 1
ATOM 854 O O . LEU A 1 107 ? -24.174 1.011 28.743 1.00 95.56 107 LEU A O 1
ATOM 858 N N . SER A 1 108 ? -26.076 0.051 29.442 1.00 94.25 108 SER A N 1
ATOM 859 C CA . SER A 1 108 ? -26.272 -0.732 28.217 1.00 94.25 108 SER A CA 1
ATOM 860 C C . SER A 1 108 ? -26.420 0.158 26.980 1.00 94.25 108 SER A C 1
ATOM 862 O O . SER A 1 108 ? -25.762 -0.088 25.974 1.00 94.25 108 SER A O 1
ATOM 864 N N . LYS A 1 109 ? -27.197 1.247 27.073 1.00 96.38 109 LYS A N 1
ATOM 865 C CA . LYS A 1 109 ? -27.335 2.237 25.996 1.00 96.38 109 LYS A CA 1
ATOM 866 C C . LYS A 1 109 ? -26.003 2.913 25.684 1.00 96.38 109 LYS A C 1
ATOM 868 O O . LYS A 1 109 ? -25.615 2.965 24.527 1.00 96.38 109 LYS A O 1
ATOM 873 N N . ALA A 1 110 ? -25.272 3.358 26.708 1.00 96.12 110 ALA A N 1
ATOM 874 C CA . ALA A 1 110 ? -23.974 4.001 26.525 1.00 96.12 110 ALA A CA 1
ATOM 875 C C . ALA A 1 110 ? -22.936 3.071 25.876 1.00 96.12 110 ALA A C 1
ATOM 877 O O . ALA A 1 110 ? -22.148 3.532 25.054 1.00 96.12 110 ALA A O 1
ATOM 878 N N . ILE A 1 111 ? -22.944 1.776 26.219 1.00 95.38 111 ILE A N 1
ATOM 879 C CA . ILE A 1 111 ? -22.070 0.771 25.599 1.00 95.38 111 ILE A CA 1
ATOM 880 C C . ILE A 1 111 ? -22.420 0.607 24.120 1.00 95.38 111 ILE A C 1
ATOM 882 O O . ILE A 1 111 ? -21.533 0.727 23.282 1.00 95.38 111 ILE A O 1
ATOM 886 N N . VAL A 1 112 ? -23.698 0.403 23.790 1.00 96.06 112 VAL A N 1
ATOM 887 C CA . VAL A 1 112 ? -24.136 0.242 22.394 1.00 96.06 112 VAL A CA 1
ATOM 888 C C . VAL A 1 112 ? -23.839 1.502 21.576 1.00 96.06 112 VAL A C 1
ATOM 890 O O . VAL A 1 112 ? -23.292 1.402 20.483 1.00 96.06 112 VAL A O 1
ATOM 893 N N . ASP A 1 113 ? -24.120 2.693 22.108 1.00 94.38 113 ASP A N 1
ATOM 894 C CA . ASP A 1 113 ? -23.814 3.965 21.442 1.00 94.38 113 ASP A CA 1
ATOM 895 C C . ASP A 1 113 ? -22.309 4.149 21.214 1.00 94.38 113 ASP A C 1
ATOM 897 O O . ASP A 1 113 ? -21.885 4.649 20.168 1.00 94.38 113 ASP A O 1
ATOM 901 N N . TYR A 1 114 ? -21.489 3.754 22.189 1.00 95.56 114 TYR A N 1
ATOM 902 C CA . TYR A 1 114 ? -20.039 3.766 22.056 1.00 95.56 114 TYR A CA 1
ATOM 903 C C . TYR A 1 114 ? -19.572 2.787 20.972 1.00 95.56 114 TYR A C 1
ATOM 905 O O . TYR A 1 114 ? -18.799 3.177 20.098 1.00 95.56 114 TYR A O 1
ATOM 913 N N . GLU A 1 115 ? -20.076 1.553 20.977 1.00 93.38 115 GLU A N 1
ATOM 914 C CA . GLU A 1 115 ? -19.758 0.543 19.966 1.00 93.38 115 GLU A CA 1
ATOM 915 C C . GLU A 1 115 ? -20.171 0.997 18.564 1.00 93.38 115 GLU A C 1
ATOM 917 O O . GLU A 1 115 ? -19.360 0.905 17.644 1.00 93.38 115 GLU A O 1
ATOM 922 N N . MET A 1 116 ? -21.370 1.564 18.395 1.00 94.94 116 MET A N 1
ATOM 923 C CA . MET A 1 116 ? -21.820 2.120 17.114 1.00 94.94 116 MET A CA 1
ATOM 924 C C . MET A 1 116 ? -20.860 3.198 16.607 1.00 94.94 116 MET A C 1
ATOM 926 O O . MET A 1 116 ? -20.393 3.108 15.474 1.00 94.94 116 MET A O 1
ATOM 930 N N . LYS A 1 117 ? -20.480 4.162 17.455 1.00 95.31 117 LYS A N 1
ATOM 931 C CA . LYS A 1 117 ? -19.530 5.224 17.078 1.00 95.31 117 LYS A CA 1
ATOM 932 C C . LYS A 1 117 ? -18.152 4.681 16.713 1.00 95.31 117 LYS A C 1
ATOM 934 O O . LYS A 1 117 ? -17.527 5.176 15.778 1.00 95.31 117 LYS A O 1
ATOM 939 N N . VAL A 1 118 ? -17.665 3.672 17.436 1.00 95.56 118 VAL A N 1
ATOM 940 C CA . VAL A 1 118 ? -16.391 3.009 17.119 1.00 95.56 118 VAL A CA 1
ATOM 941 C C . VAL A 1 118 ? -16.481 2.300 15.769 1.00 95.56 118 VAL A C 1
ATOM 943 O O . VAL A 1 118 ? -15.573 2.435 14.951 1.00 95.56 118 VAL A O 1
ATOM 946 N N . GLN A 1 119 ? -17.574 1.583 15.501 1.00 93.69 119 GLN A N 1
ATOM 947 C CA . GLN A 1 119 ? -17.791 0.910 14.219 1.00 93.69 119 GLN A CA 1
ATOM 948 C C . GLN A 1 119 ? -17.909 1.910 13.061 1.00 93.69 119 GLN A C 1
ATOM 950 O O . GLN A 1 119 ? -17.281 1.710 12.024 1.00 93.69 119 GLN A O 1
ATOM 955 N N . GLU A 1 120 ? -18.641 3.012 13.239 1.00 94.94 120 GLU A N 1
ATOM 956 C CA . GLU A 1 120 ? -18.757 4.091 12.250 1.00 94.94 120 GLU A CA 1
ATOM 957 C C . GLU A 1 120 ? -17.400 4.736 11.952 1.00 94.94 120 GLU A C 1
ATOM 959 O O . GLU A 1 120 ? -17.011 4.843 10.788 1.00 94.94 120 GLU A O 1
ATOM 964 N N . ALA A 1 121 ? -16.635 5.094 12.987 1.00 95.12 121 ALA A N 1
ATOM 965 C CA . ALA A 1 121 ? -15.299 5.656 12.821 1.00 95.12 121 ALA A CA 1
ATOM 966 C C . ALA A 1 121 ? -14.356 4.673 12.106 1.00 95.12 121 ALA A C 1
ATOM 968 O O . ALA A 1 121 ? -13.642 5.058 11.179 1.00 95.12 121 ALA A O 1
ATOM 969 N N . ASN A 1 122 ? -14.386 3.391 12.480 1.00 93.56 122 ASN A N 1
ATOM 970 C CA . ASN A 1 122 ? -13.592 2.350 11.825 1.00 93.56 122 ASN A CA 1
ATOM 971 C C . ASN A 1 122 ? -13.995 2.162 10.357 1.00 93.56 122 ASN A C 1
ATOM 973 O O . ASN A 1 122 ? -13.132 2.015 9.491 1.00 93.56 122 ASN A O 1
ATOM 977 N N . TRP A 1 123 ? -15.291 2.210 10.055 1.00 91.44 123 TRP A N 1
ATOM 978 C CA . TRP A 1 123 ? -15.808 2.137 8.693 1.00 91.44 123 TRP A CA 1
ATOM 979 C C . TRP A 1 123 ? -15.372 3.332 7.840 1.00 91.44 123 TRP A C 1
ATOM 981 O O . TRP A 1 123 ? -14.951 3.161 6.693 1.00 91.44 123 TRP A O 1
ATOM 991 N N . GLU A 1 124 ? -15.424 4.545 8.390 1.00 94.38 124 GLU A N 1
ATOM 992 C CA . GLU A 1 124 ? -14.931 5.742 7.710 1.00 94.38 124 GLU A CA 1
ATOM 993 C C . GLU A 1 124 ? -13.424 5.689 7.460 1.00 94.38 124 GLU A C 1
ATOM 995 O O . GLU A 1 124 ? -12.969 6.045 6.368 1.00 94.38 124 GLU A O 1
ATOM 1000 N N . LEU A 1 125 ? -12.647 5.226 8.443 1.00 94.38 125 LEU A N 1
ATOM 1001 C CA . LEU A 1 125 ? -11.212 5.008 8.286 1.00 94.38 125 LEU A CA 1
ATOM 1002 C C . LEU A 1 125 ? -10.935 3.990 7.181 1.00 94.38 125 LEU A C 1
ATOM 1004 O O . LEU A 1 125 ? -10.124 4.267 6.300 1.00 94.38 125 LEU A O 1
ATOM 1008 N N . TYR A 1 126 ? -11.656 2.868 7.167 1.00 94.50 126 TYR A N 1
ATOM 1009 C CA . TYR A 1 126 ? -11.522 1.847 6.132 1.00 94.50 126 TYR A CA 1
ATOM 1010 C C . TYR A 1 126 ? -11.846 2.395 4.735 1.00 94.50 126 TYR A C 1
ATOM 1012 O O . TYR A 1 126 ? -11.082 2.185 3.793 1.00 94.50 126 TYR A O 1
ATOM 1020 N N . LYS A 1 127 ? -12.933 3.166 4.594 1.00 96.00 127 LYS A N 1
ATOM 1021 C CA . LYS A 1 127 ? -13.285 3.836 3.331 1.00 96.00 127 LYS A CA 1
ATOM 1022 C C . LYS A 1 127 ? -12.190 4.784 2.858 1.00 96.00 127 LYS A C 1
ATOM 1024 O O . LYS A 1 127 ? -11.821 4.745 1.687 1.00 96.00 127 LYS A O 1
ATOM 1029 N N . LYS A 1 128 ? -11.665 5.628 3.751 1.00 95.94 128 LYS A N 1
ATOM 1030 C CA . LYS A 1 128 ? -10.585 6.573 3.425 1.00 95.94 128 LYS A CA 1
ATOM 1031 C C . LYS A 1 128 ? -9.305 5.840 3.032 1.00 95.94 128 LYS A C 1
ATOM 1033 O O . LYS A 1 128 ? -8.683 6.222 2.047 1.00 95.94 128 LYS A O 1
ATOM 1038 N N . GLN A 1 129 ? -8.948 4.774 3.750 1.00 94.06 129 GLN A N 1
ATOM 1039 C CA . GLN A 1 129 ? -7.806 3.924 3.416 1.00 94.06 129 GLN A CA 1
ATOM 1040 C C . GLN A 1 129 ? -7.973 3.296 2.034 1.00 94.06 129 GLN A C 1
ATOM 1042 O O . GLN A 1 129 ? -7.086 3.442 1.202 1.00 94.06 129 GLN A O 1
ATOM 1047 N N . LYS A 1 130 ? -9.124 2.678 1.747 1.00 95.38 130 LYS A N 1
ATOM 1048 C CA . LYS A 1 130 ? -9.381 2.062 0.440 1.00 95.38 130 LYS A CA 1
ATOM 1049 C C . LYS A 1 130 ? -9.417 3.071 -0.702 1.00 95.38 130 LYS A C 1
ATOM 1051 O O . LYS A 1 130 ? -8.892 2.780 -1.770 1.00 95.38 130 LYS A O 1
ATOM 1056 N N . ALA A 1 131 ? -9.980 4.257 -0.480 1.00 95.62 131 ALA A N 1
ATOM 1057 C CA . ALA A 1 131 ? -9.956 5.330 -1.469 1.00 95.62 131 ALA A CA 1
ATOM 1058 C C . ALA A 1 131 ? -8.526 5.831 -1.731 1.00 95.62 131 ALA A C 1
ATOM 1060 O O . ALA A 1 131 ? -8.141 6.003 -2.883 1.00 95.62 131 ALA A O 1
ATOM 1061 N N . ALA A 1 132 ? -7.718 6.024 -0.683 1.00 95.69 132 ALA A N 1
ATOM 1062 C CA . ALA A 1 132 ? -6.320 6.422 -0.828 1.00 95.69 132 ALA A CA 1
ATOM 1063 C C . ALA A 1 132 ? -5.486 5.344 -1.540 1.00 95.69 132 ALA A C 1
ATOM 1065 O O . ALA A 1 132 ? -4.697 5.661 -2.424 1.00 95.69 132 ALA A O 1
ATOM 1066 N N . GLU A 1 133 ? -5.699 4.074 -1.199 1.00 95.12 133 GLU A N 1
ATOM 1067 C CA . GLU A 1 133 ? -5.027 2.927 -1.812 1.00 95.12 133 GLU A CA 1
ATOM 1068 C C . GLU A 1 133 ? -5.396 2.789 -3.299 1.00 95.12 133 GLU A C 1
ATOM 1070 O O . GLU A 1 133 ? -4.516 2.589 -4.132 1.00 95.12 133 GLU A O 1
ATOM 1075 N N . ALA A 1 134 ? -6.669 2.999 -3.657 1.00 95.44 134 ALA A N 1
ATOM 1076 C CA . ALA A 1 134 ? -7.114 3.039 -5.051 1.00 95.44 134 ALA A CA 1
ATOM 1077 C C . ALA A 1 134 ? -6.455 4.187 -5.836 1.00 95.44 134 ALA A C 1
ATOM 1079 O O . ALA A 1 134 ? -5.939 3.966 -6.929 1.00 95.44 134 ALA A O 1
ATOM 1080 N N . MET A 1 135 ? -6.398 5.391 -5.256 1.00 93.56 135 MET A N 1
ATOM 1081 C CA . MET A 1 135 ? -5.741 6.547 -5.880 1.00 93.56 135 MET A CA 1
ATOM 1082 C C . MET A 1 135 ? -4.242 6.313 -6.098 1.00 93.56 135 MET A C 1
ATOM 1084 O O . MET A 1 135 ? -3.710 6.670 -7.148 1.00 93.56 135 MET A O 1
ATOM 1088 N N . LEU A 1 136 ? -3.551 5.715 -5.122 1.00 93.75 136 LEU A N 1
ATOM 1089 C CA . LEU A 1 136 ? -2.137 5.364 -5.259 1.00 93.75 136 LEU A CA 1
ATOM 1090 C C . LEU A 1 136 ? -1.931 4.309 -6.344 1.00 93.75 136 LEU A C 1
ATOM 1092 O O . LEU A 1 136 ? -1.050 4.476 -7.181 1.00 93.75 136 LEU A O 1
ATOM 1096 N N . TYR A 1 137 ? -2.775 3.280 -6.387 1.00 94.69 137 TYR A N 1
ATOM 1097 C CA . TYR A 1 137 ? -2.701 2.239 -7.409 1.00 94.69 137 TYR A CA 1
ATOM 1098 C C . TYR A 1 137 ? -2.897 2.796 -8.828 1.00 94.69 137 TYR A C 1
ATOM 1100 O O . TYR A 1 137 ? -2.141 2.467 -9.743 1.00 94.69 137 TYR A O 1
ATOM 1108 N N . GLU A 1 138 ? -3.874 3.686 -9.021 1.00 93.12 138 GLU A N 1
ATOM 1109 C CA . GLU A 1 138 ? -4.088 4.368 -10.302 1.00 93.12 138 GLU A CA 1
ATOM 1110 C C . GLU A 1 138 ? -2.885 5.236 -10.697 1.00 93.12 138 GLU A C 1
ATOM 1112 O O . GLU A 1 138 ? -2.455 5.215 -11.855 1.00 93.12 138 GLU A O 1
ATOM 1117 N N . GLN A 1 139 ? -2.296 5.962 -9.741 1.00 95.38 139 GLN A N 1
ATOM 1118 C CA . GLN A 1 139 ? -1.091 6.759 -9.976 1.00 95.38 139 GLN A CA 1
ATOM 1119 C C . GLN A 1 139 ? 0.122 5.891 -10.319 1.00 95.38 139 GLN A C 1
ATOM 1121 O O . GLN A 1 139 ? 0.855 6.226 -11.251 1.00 95.38 139 GLN A O 1
ATOM 1126 N N . GLU A 1 140 ? 0.324 4.776 -9.617 1.00 94.12 140 GLU A N 1
ATOM 1127 C CA . GLU A 1 140 ? 1.392 3.817 -9.897 1.00 94.12 140 GLU A CA 1
ATOM 1128 C C . GLU A 1 140 ? 1.245 3.229 -11.296 1.00 94.12 140 GLU A C 1
ATOM 1130 O O . GLU A 1 140 ? 2.206 3.243 -12.063 1.00 94.12 140 GLU A O 1
ATOM 1135 N N . LYS A 1 141 ? 0.038 2.798 -11.682 1.00 94.88 141 LYS A N 1
ATOM 1136 C CA . LYS A 1 141 ? -0.222 2.257 -13.022 1.00 94.88 141 LYS A CA 1
ATOM 1137 C C . LYS A 1 141 ? -0.053 3.302 -14.120 1.00 94.88 141 LYS A C 1
ATOM 1139 O O . LYS A 1 141 ? 0.527 3.004 -15.165 1.00 94.88 141 LYS A O 1
ATOM 1144 N N . ALA A 1 142 ? -0.486 4.539 -13.889 1.00 93.62 142 ALA A N 1
ATOM 1145 C CA . ALA A 1 142 ? -0.254 5.635 -14.824 1.00 93.62 142 ALA A CA 1
ATOM 1146 C C . ALA A 1 142 ? 1.241 5.975 -14.951 1.00 93.62 142 ALA A C 1
ATOM 1148 O O . ALA A 1 142 ? 1.730 6.227 -16.055 1.00 93.62 142 ALA A O 1
ATOM 1149 N N . ALA A 1 143 ? 1.984 5.973 -13.842 1.00 94.31 143 ALA A N 1
ATOM 1150 C CA . ALA A 1 143 ? 3.424 6.208 -13.834 1.00 94.31 143 ALA A CA 1
ATOM 1151 C C . ALA A 1 143 ? 4.194 5.065 -14.508 1.00 94.31 143 ALA A C 1
ATOM 1153 O O . ALA A 1 143 ? 5.113 5.335 -15.278 1.00 94.31 143 ALA A O 1
ATOM 1154 N N . GLU A 1 144 ? 3.804 3.813 -14.274 1.00 93.31 144 GLU A N 1
ATOM 1155 C CA . GLU A 1 144 ? 4.351 2.626 -14.935 1.00 93.31 144 GLU A CA 1
ATOM 1156 C C . GLU A 1 144 ? 4.102 2.686 -16.445 1.00 93.31 144 GLU A C 1
ATOM 1158 O O . GLU A 1 144 ? 5.043 2.544 -17.222 1.00 93.31 144 GLU A O 1
ATOM 1163 N N . GLY A 1 145 ? 2.880 3.025 -16.870 1.00 93.75 145 GLY A N 1
ATOM 1164 C CA . GLY A 1 145 ? 2.561 3.250 -18.280 1.00 93.75 145 GLY A CA 1
ATOM 1165 C C . GLY A 1 145 ? 3.426 4.350 -18.903 1.00 93.75 145 GLY A C 1
ATOM 1166 O O . GLY A 1 145 ? 4.020 4.152 -19.961 1.00 93.75 145 GLY A O 1
ATOM 1167 N N . ARG A 1 146 ? 3.589 5.491 -18.217 1.00 93.06 146 ARG A N 1
ATOM 1168 C CA . ARG A 1 146 ? 4.484 6.571 -18.670 1.00 93.06 146 ARG A CA 1
ATOM 1169 C C . ARG A 1 146 ? 5.939 6.109 -18.763 1.00 93.06 146 ARG A C 1
ATOM 1171 O O . ARG A 1 146 ? 6.590 6.400 -19.763 1.00 93.06 146 ARG A O 1
ATOM 1178 N N . ARG A 1 147 ? 6.445 5.369 -17.771 1.00 94.38 147 ARG A N 1
ATOM 1179 C CA . ARG A 1 147 ? 7.807 4.809 -17.784 1.00 94.38 147 ARG A CA 1
ATOM 1180 C C . ARG A 1 147 ? 8.001 3.845 -18.946 1.00 94.38 147 ARG A C 1
ATOM 1182 O O . ARG A 1 147 ? 8.955 4.027 -19.688 1.00 94.38 147 ARG A O 1
ATOM 1189 N N . ALA A 1 148 ? 7.068 2.924 -19.171 1.00 95.12 148 ALA A N 1
ATOM 1190 C CA . ALA A 1 148 ? 7.119 1.990 -20.291 1.00 95.12 148 ALA A CA 1
ATOM 1191 C C . ALA A 1 148 ? 7.134 2.722 -21.643 1.00 95.12 148 ALA A C 1
ATOM 1193 O O . ALA A 1 148 ? 7.936 2.396 -22.515 1.00 95.12 148 ALA A O 1
ATOM 1194 N N . THR A 1 149 ? 6.309 3.764 -21.815 1.00 92.19 149 THR A N 1
ATOM 1195 C CA . THR A 1 149 ? 6.330 4.568 -23.052 1.00 92.19 149 THR A CA 1
ATOM 1196 C C . THR A 1 149 ? 7.638 5.341 -23.233 1.00 92.19 149 THR A C 1
ATOM 1198 O O . THR A 1 149 ? 8.163 5.406 -24.344 1.00 92.19 149 THR A O 1
ATOM 1201 N N . ALA A 1 150 ? 8.195 5.900 -22.155 1.00 94.88 150 ALA A N 1
ATOM 1202 C CA . ALA A 1 150 ? 9.465 6.618 -22.195 1.00 94.88 150 ALA A CA 1
ATOM 1203 C C . ALA A 1 150 ? 10.644 5.674 -22.475 1.00 94.88 150 ALA A C 1
ATOM 1205 O O . ALA A 1 150 ? 11.524 6.012 -23.264 1.00 94.88 150 ALA A O 1
ATOM 1206 N N . GLU A 1 151 ? 10.641 4.484 -21.876 1.00 94.44 151 GLU A N 1
ATOM 1207 C CA . GLU A 1 151 ? 11.646 3.444 -22.088 1.00 94.44 151 GLU A CA 1
ATOM 1208 C C . GLU A 1 151 ? 11.588 2.898 -23.517 1.00 94.44 151 GLU A C 1
ATOM 1210 O O . GLU A 1 151 ? 12.622 2.820 -24.177 1.00 94.44 151 GLU A O 1
ATOM 1215 N N . ALA A 1 152 ? 10.392 2.632 -24.050 1.00 93.88 152 ALA A N 1
ATOM 1216 C CA . ALA A 1 152 ? 10.217 2.239 -25.446 1.00 93.88 152 ALA A CA 1
ATOM 1217 C C . ALA A 1 152 ? 10.737 3.317 -26.416 1.00 93.88 152 ALA A C 1
ATOM 1219 O O . ALA A 1 152 ? 11.450 3.005 -27.372 1.00 93.88 152 ALA A O 1
ATOM 1220 N N . ALA A 1 153 ? 10.442 4.595 -26.152 1.00 95.12 153 ALA A N 1
ATOM 1221 C CA . ALA A 1 153 ? 10.946 5.706 -26.959 1.00 95.12 153 ALA A CA 1
ATOM 1222 C C . ALA A 1 153 ? 12.475 5.851 -26.866 1.00 95.12 153 ALA A C 1
ATOM 1224 O O . ALA A 1 153 ? 13.141 6.123 -27.867 1.00 95.12 153 ALA A O 1
ATOM 1225 N N . PHE A 1 154 ? 13.046 5.659 -25.675 1.00 93.81 154 PHE A N 1
ATOM 1226 C CA . PHE A 1 154 ? 14.491 5.688 -25.468 1.00 93.81 154 PHE A CA 1
ATOM 1227 C C . PHE A 1 154 ? 15.187 4.529 -26.187 1.00 93.81 154 PHE A C 1
ATOM 1229 O O . PHE A 1 154 ? 16.177 4.752 -26.881 1.00 93.81 154 PHE A O 1
ATOM 1236 N N . TYR A 1 155 ? 14.631 3.321 -26.095 1.00 94.62 155 TYR A N 1
ATOM 1237 C CA . TYR A 1 155 ? 15.125 2.145 -26.803 1.00 94.62 155 TYR A CA 1
ATOM 1238 C C . TYR A 1 155 ? 15.090 2.338 -28.327 1.00 94.62 155 TYR A C 1
ATOM 1240 O O . TYR A 1 155 ? 16.075 2.047 -29.005 1.00 94.62 155 TYR A O 1
ATOM 1248 N N . GLY A 1 156 ? 14.004 2.908 -28.865 1.00 92.88 156 GLY A N 1
ATOM 1249 C CA . GLY A 1 156 ? 13.903 3.259 -30.286 1.00 92.88 156 GLY A CA 1
ATOM 1250 C C . GLY A 1 156 ? 15.012 4.218 -30.729 1.00 92.88 156 GLY A C 1
ATOM 1251 O O . GLY A 1 156 ? 15.750 3.921 -31.667 1.00 92.88 156 GLY A O 1
ATOM 1252 N N . ARG A 1 157 ? 15.217 5.313 -29.986 1.00 94.00 157 ARG A N 1
ATOM 1253 C CA . ARG A 1 157 ? 16.297 6.277 -30.263 1.00 94.00 157 ARG A CA 1
ATOM 1254 C C . ARG A 1 157 ? 17.687 5.657 -30.159 1.00 94.00 157 ARG A C 1
ATOM 1256 O O . ARG A 1 157 ? 18.553 5.987 -30.962 1.00 94.00 157 ARG A O 1
ATOM 1263 N N . GLN A 1 158 ? 17.917 4.775 -29.184 1.00 94.56 158 GLN A N 1
ATOM 1264 C CA . GLN A 1 158 ? 19.188 4.060 -29.070 1.00 94.56 158 GLN A CA 1
ATOM 1265 C C . GLN A 1 158 ? 19.446 3.195 -30.301 1.00 94.56 158 GLN A C 1
ATOM 1267 O O . GLN A 1 158 ? 20.547 3.240 -30.842 1.00 94.56 158 GLN A O 1
ATOM 1272 N N . LYS A 1 159 ? 18.439 2.452 -30.770 1.00 94.94 159 LYS A N 1
ATOM 1273 C CA . LYS A 1 159 ? 18.573 1.600 -31.955 1.00 94.94 159 LYS A CA 1
ATOM 1274 C C . LYS A 1 159 ? 18.798 2.400 -33.231 1.00 94.94 159 LYS A C 1
ATOM 1276 O O . LYS A 1 159 ? 19.648 2.021 -34.029 1.00 94.94 159 LYS A O 1
ATOM 1281 N N . GLU A 1 160 ? 18.106 3.521 -33.404 1.00 92.75 160 GLU A N 1
ATOM 1282 C CA . GLU A 1 160 ? 18.337 4.436 -34.528 1.00 92.75 160 GLU A CA 1
ATOM 1283 C C . GLU A 1 160 ? 19.744 5.045 -34.489 1.00 92.75 160 GLU A C 1
ATOM 1285 O O . GLU A 1 160 ? 20.444 5.070 -35.504 1.00 92.75 160 GLU A O 1
ATOM 1290 N N . ALA A 1 161 ? 20.193 5.492 -33.312 1.00 94.88 161 ALA A N 1
ATOM 1291 C CA . ALA A 1 161 ? 21.536 6.028 -33.133 1.00 94.88 161 ALA A CA 1
ATOM 1292 C C . ALA A 1 161 ? 22.605 4.964 -33.426 1.00 94.88 161 ALA A C 1
ATOM 1294 O O . ALA A 1 161 ? 23.520 5.224 -34.206 1.00 94.88 161 ALA A O 1
ATOM 1295 N N . GLU A 1 162 ? 22.461 3.758 -32.871 1.00 93.69 162 GLU A N 1
ATOM 1296 C CA . GLU A 1 162 ? 23.353 2.617 -33.105 1.00 93.69 162 GLU A CA 1
ATOM 1297 C C . GLU A 1 162 ? 23.396 2.235 -34.593 1.00 93.69 162 GLU A C 1
ATOM 1299 O O . GLU A 1 162 ? 24.480 2.085 -35.157 1.00 93.69 162 GLU A O 1
ATOM 1304 N N . ALA A 1 163 ? 22.242 2.173 -35.263 1.00 94.75 163 ALA A N 1
ATOM 1305 C CA . ALA A 1 163 ? 22.159 1.908 -36.697 1.00 94.75 163 ALA A CA 1
ATOM 1306 C C . ALA A 1 163 ? 22.863 2.994 -37.527 1.00 94.75 163 ALA A C 1
ATOM 1308 O O . ALA A 1 163 ? 23.598 2.677 -38.462 1.00 94.75 163 ALA A O 1
ATOM 1309 N N . SER A 1 164 ? 22.694 4.272 -37.169 1.00 92.44 164 SER A N 1
ATOM 1310 C CA . SER A 1 164 ? 23.359 5.383 -37.861 1.00 92.44 164 SER A CA 1
ATOM 1311 C C . SER A 1 164 ? 24.880 5.366 -37.678 1.00 92.44 164 SER A C 1
ATOM 1313 O O . SER A 1 164 ? 25.620 5.675 -38.613 1.00 92.44 164 SER A O 1
ATOM 1315 N N . LEU A 1 165 ? 25.358 4.978 -36.491 1.00 93.56 165 LEU A N 1
ATOM 1316 C CA . LEU A 1 165 ? 26.782 4.806 -36.222 1.00 93.56 165 LEU A CA 1
ATOM 1317 C C . LEU A 1 165 ? 27.334 3.634 -37.026 1.00 93.56 165 LEU A C 1
ATOM 1319 O O . LEU A 1 165 ? 28.359 3.797 -37.678 1.00 93.56 165 LEU A O 1
ATOM 1323 N N . TYR A 1 166 ? 26.627 2.504 -37.050 1.00 93.31 166 TYR A N 1
ATOM 1324 C CA . TYR A 1 166 ? 27.019 1.338 -37.834 1.00 93.31 166 TYR A CA 1
ATOM 1325 C C . TYR A 1 166 ? 27.087 1.638 -39.339 1.00 93.31 166 TYR A C 1
ATOM 1327 O O . TYR A 1 166 ? 28.033 1.233 -40.012 1.00 93.31 166 TYR A O 1
ATOM 1335 N N . ALA A 1 167 ? 26.117 2.382 -39.878 1.00 95.31 167 ALA A N 1
ATOM 1336 C CA . ALA A 1 167 ? 26.139 2.804 -41.277 1.00 95.31 167 ALA A CA 1
ATOM 1337 C C . ALA A 1 167 ? 27.377 3.666 -41.577 1.00 95.31 167 ALA A C 1
ATOM 1339 O O . ALA A 1 167 ? 28.122 3.376 -42.510 1.00 95.31 167 ALA A O 1
ATOM 1340 N N . LYS A 1 168 ? 27.663 4.660 -40.727 1.00 95.25 168 LYS A N 1
ATOM 1341 C CA . LYS A 1 168 ? 28.840 5.528 -40.879 1.00 95.25 168 LYS A CA 1
ATOM 1342 C C . LYS A 1 168 ? 30.159 4.774 -40.742 1.00 95.25 168 LYS A C 1
ATOM 1344 O O . LYS A 1 168 ? 31.090 5.060 -41.491 1.00 95.25 168 LYS A O 1
ATOM 1349 N N . THR A 1 169 ? 30.271 3.831 -39.803 1.00 93.62 169 THR A N 1
ATOM 1350 C CA . THR A 1 169 ? 31.495 3.031 -39.657 1.00 93.62 169 THR A CA 1
ATOM 1351 C C . THR A 1 169 ? 31.705 2.145 -40.874 1.00 93.62 169 THR A C 1
ATOM 1353 O O . THR A 1 169 ? 32.819 2.091 -41.382 1.00 93.62 169 THR A O 1
ATOM 1356 N N . ARG A 1 170 ? 30.646 1.525 -41.409 1.00 95.12 170 ARG A N 1
ATOM 1357 C CA . ARG A 1 170 ? 30.727 0.728 -42.641 1.00 95.12 170 ARG A CA 1
ATOM 1358 C C . ARG A 1 170 ? 31.105 1.552 -43.864 1.00 95.12 170 ARG A C 1
ATOM 1360 O O . ARG A 1 170 ? 31.948 1.112 -44.639 1.00 95.12 170 ARG A O 1
ATOM 1367 N N . GLU A 1 171 ? 30.529 2.737 -44.027 1.00 92.31 171 GLU A N 1
ATOM 1368 C CA . GLU A 1 171 ? 30.899 3.654 -45.110 1.00 92.31 171 GLU A CA 1
ATOM 1369 C C . GLU A 1 171 ? 32.363 4.097 -44.995 1.00 92.31 171 GLU A C 1
ATOM 1371 O O . GLU A 1 171 ? 33.099 4.072 -45.982 1.00 92.31 171 GLU A O 1
ATOM 1376 N N . ALA A 1 172 ? 32.815 4.445 -43.786 1.00 94.88 172 ALA A N 1
ATOM 1377 C CA . ALA A 1 172 ? 34.200 4.829 -43.539 1.00 94.88 172 ALA A CA 1
ATOM 1378 C C . ALA A 1 172 ? 35.181 3.667 -43.783 1.00 94.88 172 ALA A C 1
ATOM 1380 O O . ALA A 1 172 ? 36.215 3.867 -44.421 1.00 94.88 172 ALA A O 1
ATOM 1381 N N . GLU A 1 173 ? 34.850 2.455 -43.328 1.00 94.00 173 GLU A N 1
ATOM 1382 C CA . GLU A 1 173 ? 35.624 1.233 -43.585 1.00 94.00 173 GLU A CA 1
ATOM 1383 C C . GLU A 1 173 ? 35.714 0.931 -45.085 1.00 94.00 173 GLU A C 1
ATOM 1385 O O . GLU A 1 173 ? 36.802 0.660 -45.593 1.00 94.00 173 GLU A O 1
ATOM 1390 N N . ALA A 1 174 ? 34.597 1.024 -45.812 1.00 94.12 174 ALA A N 1
ATOM 1391 C CA . ALA A 1 174 ? 34.561 0.797 -47.253 1.00 94.12 174 ALA A CA 1
ATOM 1392 C C . ALA A 1 174 ? 35.403 1.831 -48.015 1.00 94.12 174 ALA A C 1
ATOM 1394 O O . ALA A 1 174 ? 36.177 1.465 -48.900 1.00 94.12 174 ALA A O 1
ATOM 1395 N N . ALA A 1 175 ? 35.311 3.111 -47.644 1.00 94.44 175 ALA A N 1
ATOM 1396 C CA . ALA A 1 175 ? 36.115 4.174 -48.242 1.00 94.44 175 ALA A CA 1
ATOM 1397 C C . ALA A 1 175 ? 37.615 3.992 -47.960 1.00 94.44 175 ALA A C 1
ATOM 1399 O O . ALA A 1 175 ? 38.448 4.199 -48.845 1.00 94.44 175 ALA A O 1
ATOM 1400 N N . PHE A 1 176 ? 37.970 3.583 -46.739 1.00 93.88 176 PHE A N 1
ATOM 1401 C CA . PHE A 1 176 ? 39.352 3.280 -46.377 1.00 93.88 176 PHE A CA 1
ATOM 1402 C C . PHE A 1 176 ? 39.893 2.090 -47.174 1.00 93.88 176 PHE A C 1
ATOM 1404 O O . PHE A 1 176 ? 40.977 2.182 -47.748 1.00 93.88 176 PHE A O 1
ATOM 1411 N N . TYR A 1 177 ? 39.117 1.010 -47.277 1.00 94.44 177 TYR A N 1
ATOM 1412 C CA . TYR A 1 177 ? 39.485 -0.167 -48.058 1.00 94.44 177 TYR A CA 1
ATOM 1413 C C . TYR A 1 177 ? 39.637 0.149 -49.553 1.00 94.44 177 TYR A C 1
ATOM 1415 O O . TYR A 1 177 ? 40.598 -0.296 -50.177 1.00 94.44 177 TYR A O 1
ATOM 1423 N N . GLY A 1 178 ? 38.741 0.967 -50.118 1.00 92.94 178 GLY A N 1
ATOM 1424 C CA . GLY A 1 178 ? 38.838 1.441 -51.501 1.00 92.94 178 GLY A CA 1
ATOM 1425 C C . GLY A 1 178 ? 40.146 2.187 -51.760 1.00 92.94 178 GLY A C 1
ATOM 1426 O O . GLY A 1 178 ? 40.906 1.801 -52.643 1.00 92.94 178 GLY A O 1
ATOM 1427 N N . ARG A 1 179 ? 40.478 3.170 -50.912 1.00 93.81 179 ARG A N 1
ATOM 1428 C CA . ARG A 1 179 ? 41.745 3.916 -51.013 1.00 93.81 179 ARG A CA 1
ATOM 1429 C C . ARG A 1 179 ? 42.975 3.030 -50.839 1.00 93.81 179 ARG A C 1
ATOM 1431 O O . ARG A 1 179 ? 43.969 3.235 -51.528 1.00 93.81 179 ARG A O 1
ATOM 1438 N N . GLN A 1 180 ? 42.926 2.054 -49.929 1.00 94.31 180 GLN A N 1
ATOM 1439 C CA . GLN A 1 180 ? 44.012 1.083 -49.780 1.00 94.31 180 GLN A CA 1
ATOM 1440 C C . GLN A 1 180 ? 44.213 0.282 -51.065 1.00 94.31 180 GLN A C 1
ATOM 1442 O O . GLN A 1 180 ? 45.343 0.147 -51.524 1.00 94.31 180 GLN A O 1
ATOM 1447 N N . LYS A 1 181 ? 43.129 -0.211 -51.673 1.00 95.00 181 LYS A N 1
ATOM 1448 C CA . LYS A 1 181 ? 43.201 -0.988 -52.914 1.00 95.00 181 LYS A CA 1
ATOM 1449 C C . LYS A 1 181 ? 43.670 -0.161 -54.104 1.00 95.00 181 LYS A C 1
ATOM 1451 O O . LYS A 1 181 ? 44.455 -0.667 -54.899 1.00 95.00 181 LYS A O 1
ATOM 1456 N N . GLU A 1 182 ? 43.242 1.092 -54.207 1.00 93.06 182 GLU A N 1
ATOM 1457 C CA . GLU A 1 182 ? 43.725 2.030 -55.226 1.00 93.06 182 GLU A CA 1
ATOM 1458 C C . GLU A 1 182 ? 45.226 2.294 -55.067 1.00 93.06 182 GLU A C 1
ATOM 1460 O O . GLU A 1 182 ? 45.979 2.116 -56.020 1.00 93.06 182 GLU A O 1
ATOM 1465 N N . ALA A 1 183 ? 45.687 2.610 -53.853 1.00 95.00 183 ALA A N 1
ATOM 1466 C CA . ALA A 1 183 ? 47.106 2.831 -53.584 1.00 95.00 183 ALA A CA 1
ATOM 1467 C C . ALA A 1 183 ? 47.957 1.569 -53.834 1.00 95.00 183 ALA A C 1
ATOM 1469 O O . ALA A 1 183 ? 49.041 1.652 -54.410 1.00 95.00 183 ALA A O 1
ATOM 1470 N N . GLU A 1 184 ? 47.470 0.386 -53.442 1.00 93.19 184 GLU A N 1
ATOM 1471 C CA . GLU A 1 184 ? 48.118 -0.897 -53.752 1.00 93.19 184 GLU A CA 1
ATOM 1472 C C . GLU A 1 184 ? 48.196 -1.143 -55.265 1.00 93.19 184 GLU A C 1
ATOM 1474 O O . GLU A 1 184 ? 49.235 -1.584 -55.763 1.00 93.19 184 GLU A O 1
ATOM 1479 N N . ALA A 1 185 ? 47.126 -0.844 -56.007 1.00 93.69 185 ALA A N 1
ATOM 1480 C CA . ALA A 1 185 ? 47.087 -0.992 -57.458 1.00 93.69 185 ALA A CA 1
ATOM 1481 C C . ALA A 1 185 ? 48.046 -0.018 -58.161 1.00 93.69 185 ALA A C 1
ATOM 1483 O O . ALA A 1 185 ? 48.753 -0.425 -59.083 1.00 93.69 185 ALA A O 1
ATOM 1484 N N . GLU A 1 186 ? 48.127 1.235 -57.708 1.00 93.94 186 GLU A N 1
ATOM 1485 C CA . GLU A 1 186 ? 49.080 2.226 -58.218 1.00 93.94 186 GLU A CA 1
ATOM 1486 C C . GLU A 1 186 ? 50.528 1.812 -57.950 1.00 93.94 186 GLU A C 1
ATOM 1488 O O . GLU A 1 186 ? 51.361 1.849 -58.860 1.00 93.94 186 GLU A O 1
ATOM 1493 N N . LEU A 1 187 ? 50.832 1.359 -56.729 1.00 93.56 187 LEU A N 1
ATOM 1494 C CA . LEU A 1 187 ? 52.153 0.830 -56.394 1.00 93.56 187 LEU A CA 1
ATOM 1495 C C . LEU A 1 187 ? 52.499 -0.373 -57.271 1.00 93.56 187 LEU A C 1
ATOM 1497 O O . LEU A 1 187 ? 53.607 -0.436 -57.798 1.00 93.56 187 LEU A O 1
ATOM 1501 N N . TYR A 1 188 ? 51.558 -1.296 -57.476 1.00 93.56 188 TYR A N 1
ATOM 1502 C CA . TYR A 1 188 ? 51.760 -2.451 -58.346 1.00 93.56 188 TYR A CA 1
ATOM 1503 C C . TYR A 1 188 ? 51.980 -2.051 -59.814 1.00 93.56 188 TYR A C 1
ATOM 1505 O O . TYR A 1 188 ? 52.858 -2.593 -60.482 1.00 93.56 188 TYR A O 1
ATOM 1513 N N . ALA A 1 189 ? 51.230 -1.077 -60.333 1.00 94.19 189 ALA A N 1
ATOM 1514 C CA . ALA A 1 189 ? 51.440 -0.565 -61.685 1.00 94.19 189 ALA A CA 1
ATOM 1515 C C . ALA A 1 189 ? 52.839 0.054 -61.828 1.00 94.19 189 ALA A C 1
ATOM 1517 O O . ALA A 1 189 ? 53.569 -0.273 -62.764 1.00 94.19 189 ALA A O 1
ATOM 1518 N N . LYS A 1 190 ? 53.262 0.876 -60.859 1.00 94.94 190 LYS A N 1
ATOM 1519 C CA . LYS A 1 190 ? 54.583 1.518 -60.863 1.00 94.94 190 LYS A CA 1
ATOM 1520 C C . LYS A 1 190 ? 55.729 0.525 -60.711 1.00 94.94 190 LYS A C 1
ATOM 1522 O O . LYS A 1 190 ? 56.753 0.688 -61.373 1.00 94.94 190 LYS A O 1
ATOM 1527 N N . THR A 1 191 ? 55.577 -0.516 -59.891 1.00 94.81 191 THR A N 1
ATOM 1528 C CA . THR A 1 191 ? 56.595 -1.572 -59.785 1.00 94.81 191 THR A CA 1
ATOM 1529 C C . THR A 1 191 ? 56.705 -2.360 -61.082 1.00 94.81 191 THR A C 1
ATOM 1531 O O . THR A 1 191 ? 57.820 -2.586 -61.542 1.00 94.81 191 THR A O 1
ATOM 1534 N N . ARG A 1 192 ? 55.586 -2.696 -61.737 1.00 94.50 192 ARG A N 1
ATOM 1535 C CA . ARG A 1 192 ? 55.601 -3.362 -63.050 1.00 94.50 192 ARG A CA 1
ATOM 1536 C C . ARG A 1 192 ? 56.194 -2.494 -64.156 1.00 94.50 192 ARG A C 1
ATOM 1538 O O . ARG A 1 192 ? 56.972 -3.001 -64.961 1.00 94.50 192 ARG A O 1
ATOM 1545 N N . GLU A 1 193 ? 55.888 -1.198 -64.179 1.00 92.88 193 GLU A N 1
ATOM 1546 C CA . GLU A 1 193 ? 56.524 -0.236 -65.089 1.00 92.88 193 GLU A CA 1
ATOM 1547 C C . GLU A 1 193 ? 58.044 -0.185 -64.864 1.00 92.88 193 GLU A C 1
ATOM 1549 O O . GLU A 1 193 ? 58.818 -0.285 -65.818 1.00 92.88 193 GLU A O 1
ATOM 1554 N N . ALA A 1 194 ? 58.487 -0.093 -63.605 1.00 92.19 194 ALA A N 1
ATOM 1555 C CA . ALA A 1 194 ? 59.904 -0.069 -63.254 1.00 92.19 194 ALA A CA 1
ATOM 1556 C C . ALA A 1 194 ? 60.620 -1.382 -63.618 1.00 92.19 194 ALA A C 1
ATOM 1558 O O . ALA A 1 194 ? 61.705 -1.350 -64.197 1.00 92.19 194 ALA A O 1
ATOM 1559 N N . GLU A 1 195 ? 60.009 -2.536 -63.341 1.00 92.50 195 GLU A N 1
ATOM 1560 C CA . GLU A 1 195 ? 60.514 -3.850 -63.756 1.00 92.50 195 GLU A CA 1
ATOM 1561 C C . GLU A 1 195 ? 60.638 -3.949 -65.281 1.00 92.50 195 GLU A C 1
ATOM 1563 O O . GLU A 1 195 ? 61.655 -4.434 -65.783 1.00 92.50 195 GLU A O 1
ATOM 1568 N N . GLY A 1 196 ? 59.646 -3.442 -66.021 1.00 92.19 196 GLY A N 1
ATOM 1569 C CA . GLY A 1 196 ? 59.666 -3.377 -67.481 1.00 92.19 196 GLY A CA 1
ATOM 1570 C C . GLY A 1 196 ? 60.821 -2.527 -68.013 1.00 92.19 196 GLY A C 1
ATOM 1571 O O . GLY A 1 196 ? 61.560 -2.972 -68.892 1.00 92.19 196 GLY A O 1
ATOM 1572 N N . LEU A 1 197 ? 61.044 -1.339 -67.441 1.00 90.44 197 LEU A N 1
ATOM 1573 C CA . LEU A 1 197 ? 62.176 -0.476 -67.798 1.00 90.44 197 LEU A CA 1
ATOM 1574 C C . LEU A 1 197 ? 63.523 -1.127 -67.473 1.00 90.44 197 LEU A C 1
ATOM 1576 O O . LEU A 1 197 ? 64.440 -1.072 -68.290 1.00 90.44 197 LEU A O 1
ATOM 1580 N N . VAL A 1 198 ? 63.647 -1.785 -66.318 1.00 93.25 198 VAL A N 1
ATOM 1581 C CA . VAL A 1 198 ? 64.861 -2.529 -65.951 1.00 93.25 198 VAL A CA 1
ATOM 1582 C C . VAL A 1 198 ? 65.095 -3.695 -66.913 1.00 93.25 198 VAL A C 1
ATOM 1584 O O . VAL A 1 198 ? 66.237 -3.938 -67.300 1.00 93.25 198 VAL A O 1
ATOM 1587 N N . ALA A 1 199 ? 64.048 -4.408 -67.330 1.00 92.06 199 ALA A N 1
ATOM 1588 C CA . ALA A 1 199 ? 64.155 -5.487 -68.308 1.00 92.06 199 ALA A CA 1
ATOM 1589 C C . ALA A 1 199 ? 64.597 -4.966 -69.684 1.00 92.06 199 ALA A C 1
ATOM 1591 O O . ALA A 1 199 ? 65.512 -5.536 -70.279 1.00 92.06 199 ALA A O 1
ATOM 1592 N N . LEU A 1 200 ? 64.025 -3.853 -70.155 1.00 91.25 200 LEU A N 1
ATOM 1593 C CA . LEU A 1 200 ? 64.452 -3.187 -71.389 1.00 91.25 200 LEU A CA 1
ATOM 1594 C C . LEU A 1 200 ? 65.899 -2.695 -71.295 1.00 91.25 200 LEU A C 1
ATOM 1596 O O . LEU A 1 200 ? 66.680 -2.940 -72.210 1.00 91.25 200 LEU A O 1
ATOM 1600 N N . ALA A 1 201 ? 66.292 -2.072 -70.184 1.00 89.44 201 ALA A N 1
ATOM 1601 C CA . ALA A 1 201 ? 67.664 -1.620 -69.963 1.00 89.44 201 ALA A CA 1
ATOM 1602 C C . ALA A 1 201 ? 68.655 -2.796 -69.928 1.00 89.44 201 ALA A C 1
ATOM 1604 O O . ALA A 1 201 ? 69.730 -2.719 -70.521 1.00 89.44 201 ALA A O 1
ATOM 1605 N N . LYS A 1 202 ? 68.289 -3.922 -69.297 1.00 92.12 202 LYS A N 1
ATOM 1606 C CA . LYS A 1 202 ? 69.077 -5.166 -69.330 1.00 92.12 202 LYS A CA 1
ATOM 1607 C C . LYS A 1 202 ? 69.170 -5.739 -70.748 1.00 92.12 202 LYS A C 1
ATOM 1609 O O . LYS A 1 202 ? 70.254 -6.148 -71.163 1.00 92.12 202 LYS A O 1
ATOM 1614 N N . ALA A 1 203 ? 68.078 -5.736 -71.513 1.00 90.62 203 ALA A N 1
ATOM 1615 C CA . ALA A 1 203 ? 68.071 -6.175 -72.909 1.00 90.62 203 ALA A CA 1
ATOM 1616 C C . ALA A 1 203 ? 68.955 -5.275 -73.792 1.00 90.62 203 ALA A C 1
ATOM 1618 O O . ALA A 1 203 ? 69.759 -5.769 -74.575 1.00 90.62 203 ALA A O 1
ATOM 1619 N N . GLN A 1 204 ? 68.890 -3.955 -73.613 1.00 88.81 204 GLN A N 1
ATOM 1620 C CA . GLN A 1 204 ? 69.763 -3.003 -74.303 1.00 88.81 204 GLN A CA 1
ATOM 1621 C C . GLN A 1 204 ? 71.232 -3.187 -73.903 1.00 88.81 204 GLN A C 1
ATOM 1623 O O . GLN A 1 204 ? 72.104 -3.215 -74.765 1.00 88.81 204 GLN A O 1
ATOM 1628 N N . SER A 1 205 ? 71.519 -3.370 -72.613 1.00 86.62 205 SER A N 1
ATOM 1629 C CA . SER A 1 205 ? 72.877 -3.603 -72.111 1.00 86.62 205 SER A CA 1
ATOM 1630 C C . SER A 1 205 ? 73.478 -4.895 -72.669 1.00 86.62 205 SER A C 1
ATOM 1632 O O . SER A 1 205 ? 74.621 -4.890 -73.129 1.00 86.62 205 SER A O 1
ATOM 1634 N N . THR A 1 206 ? 72.705 -5.984 -72.704 1.00 91.00 206 THR A N 1
ATOM 1635 C CA . THR A 1 206 ? 73.133 -7.261 -73.298 1.00 91.00 206 THR A CA 1
ATOM 1636 C C . THR A 1 206 ? 73.285 -7.162 -74.816 1.00 91.00 206 THR A C 1
ATOM 1638 O O . THR A 1 206 ? 74.268 -7.665 -75.359 1.00 91.00 206 THR A O 1
ATOM 1641 N N . TYR A 1 207 ? 72.391 -6.452 -75.510 1.00 88.81 207 TYR A N 1
ATOM 1642 C CA . TYR A 1 207 ? 72.507 -6.180 -76.945 1.00 88.81 207 TYR A CA 1
ATOM 1643 C C . TYR A 1 207 ? 73.790 -5.409 -77.283 1.00 88.81 207 TYR A C 1
ATOM 1645 O O . TYR A 1 207 ? 74.580 -5.847 -78.114 1.00 88.81 207 TYR A O 1
ATOM 1653 N N . VAL A 1 208 ? 74.060 -4.306 -76.583 1.00 86.81 208 VAL A N 1
ATOM 1654 C CA . VAL A 1 208 ? 75.276 -3.507 -76.797 1.00 86.81 208 VAL A CA 1
ATOM 1655 C C . VAL A 1 208 ? 76.532 -4.298 -76.421 1.00 86.81 208 VAL A C 1
ATOM 1657 O O . VAL A 1 208 ? 77.512 -4.267 -77.161 1.00 86.81 208 VAL A O 1
ATOM 1660 N N . SER A 1 209 ? 76.505 -5.058 -75.322 1.00 85.69 209 SER A N 1
ATOM 1661 C CA . SER A 1 209 ? 77.636 -5.901 -74.900 1.00 85.69 209 SER A CA 1
ATOM 1662 C C . SER A 1 209 ? 77.938 -7.023 -75.896 1.00 85.69 209 SER A C 1
ATOM 1664 O O . SER A 1 209 ? 79.100 -7.281 -76.201 1.00 85.69 209 SER A O 1
ATOM 1666 N N . SER A 1 210 ? 76.905 -7.679 -76.432 1.00 89.50 210 SER A N 1
ATOM 1667 C CA . SER A 1 210 ? 77.069 -8.744 -77.430 1.00 89.50 210 SER A CA 1
ATOM 1668 C C . SER A 1 210 ? 77.582 -8.207 -78.768 1.00 89.50 210 SER A C 1
ATOM 1670 O O . SER A 1 210 ? 78.491 -8.801 -79.345 1.00 89.50 210 SER A O 1
ATOM 1672 N N . LEU A 1 211 ? 77.095 -7.046 -79.218 1.00 85.31 211 LEU A N 1
ATOM 1673 C CA . LEU A 1 211 ? 77.642 -6.328 -80.374 1.00 85.31 211 LEU A CA 1
ATOM 1674 C C . LEU A 1 211 ? 79.107 -5.931 -80.169 1.00 85.31 211 LEU A C 1
ATOM 1676 O O . LEU A 1 211 ? 79.925 -6.126 -81.066 1.00 85.31 211 LEU A O 1
ATOM 1680 N N . LEU A 1 212 ? 79.450 -5.402 -78.990 1.00 85.31 212 LEU A N 1
ATOM 1681 C CA . LEU A 1 212 ? 80.828 -5.050 -78.648 1.00 85.31 212 LEU A CA 1
ATOM 1682 C C . LEU A 1 212 ? 81.745 -6.281 -78.706 1.00 85.31 212 LEU A C 1
ATOM 1684 O O . LEU A 1 212 ? 82.843 -6.194 -79.252 1.00 85.31 212 LEU A O 1
ATOM 1688 N N . GLY A 1 213 ? 81.283 -7.427 -78.195 1.00 87.00 213 GLY A N 1
ATOM 1689 C CA . GLY A 1 213 ? 81.992 -8.704 -78.293 1.00 87.00 213 GLY A CA 1
ATOM 1690 C C . GLY A 1 213 ? 82.179 -9.174 -79.740 1.00 87.00 213 GLY A C 1
ATOM 1691 O O . GLY A 1 213 ? 83.286 -9.546 -80.120 1.00 87.00 213 GLY A O 1
ATOM 1692 N N . ALA A 1 214 ? 81.132 -9.092 -80.569 1.00 86.69 214 ALA A N 1
ATOM 1693 C CA . ALA A 1 214 ? 81.188 -9.466 -81.986 1.00 86.69 214 ALA A CA 1
ATOM 1694 C C . ALA A 1 214 ? 82.133 -8.571 -82.814 1.00 86.69 214 ALA A C 1
ATOM 1696 O O . ALA A 1 214 ? 82.778 -9.048 -83.743 1.00 86.69 214 ALA A O 1
ATOM 1697 N N . LEU A 1 215 ? 82.258 -7.289 -82.454 1.00 83.50 215 LEU A N 1
ATOM 1698 C CA . LEU A 1 215 ? 83.168 -6.317 -83.078 1.00 83.50 215 LEU A CA 1
ATOM 1699 C C . LEU A 1 215 ? 84.597 -6.357 -82.496 1.00 83.50 215 LEU A C 1
ATOM 1701 O O . LEU A 1 215 ? 85.398 -5.456 -82.753 1.00 83.50 215 LEU A O 1
ATOM 1705 N N . GLY A 1 216 ? 84.924 -7.371 -81.687 1.00 83.50 216 GLY A N 1
ATOM 1706 C CA . GLY A 1 216 ? 86.259 -7.556 -81.113 1.00 83.50 216 GLY A CA 1
ATOM 1707 C C . GLY A 1 216 ? 86.659 -6.494 -80.083 1.00 83.50 216 GLY A C 1
ATOM 1708 O O . GLY A 1 216 ? 87.846 -6.247 -79.891 1.00 83.50 216 GLY A O 1
ATOM 1709 N N . GLY A 1 217 ? 85.691 -5.829 -79.442 1.00 82.50 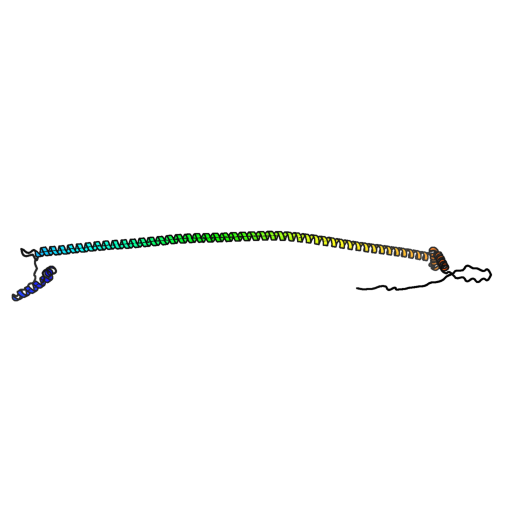217 GLY A N 1
ATOM 1710 C CA . GLY A 1 217 ? 85.936 -4.791 -78.436 1.00 82.50 217 GLY A CA 1
ATOM 1711 C C . GLY A 1 217 ? 86.256 -3.400 -78.997 1.00 82.50 217 GLY A C 1
ATOM 1712 O O . GLY A 1 217 ? 86.567 -2.492 -78.225 1.00 82.50 217 GLY A O 1
ATOM 1713 N N . ASN A 1 218 ? 86.175 -3.189 -80.316 1.00 86.62 218 ASN A N 1
ATOM 1714 C CA . ASN A 1 218 ? 86.468 -1.887 -80.915 1.00 86.62 218 ASN A CA 1
ATOM 1715 C C . ASN A 1 218 ? 85.304 -0.894 -80.722 1.00 86.62 218 ASN A C 1
ATOM 1717 O O . ASN A 1 218 ? 84.296 -0.930 -81.431 1.00 86.62 218 ASN A O 1
ATOM 1721 N N . TYR A 1 219 ? 85.473 0.024 -79.769 1.00 83.62 219 TYR A N 1
ATOM 1722 C CA . TYR A 1 219 ? 84.479 1.038 -79.407 1.00 83.62 219 TYR A CA 1
ATOM 1723 C C . TYR A 1 219 ? 84.087 1.967 -80.570 1.00 83.62 219 TYR A C 1
ATOM 1725 O O . TYR A 1 219 ? 82.911 2.303 -80.711 1.00 83.62 219 TYR A O 1
ATOM 1733 N N . ASN A 1 220 ? 85.041 2.362 -81.421 1.00 85.56 220 ASN A N 1
ATOM 1734 C CA . ASN A 1 220 ? 84.787 3.332 -82.491 1.00 85.56 220 ASN A CA 1
ATOM 1735 C C . ASN A 1 220 ? 83.830 2.758 -83.545 1.00 85.56 220 ASN A C 1
ATOM 1737 O O . ASN A 1 220 ? 82.855 3.406 -83.913 1.00 85.56 220 ASN A O 1
ATOM 1741 N N . ALA A 1 221 ? 84.046 1.503 -83.947 1.00 85.38 221 ALA A N 1
ATOM 1742 C CA . ALA A 1 221 ? 83.183 0.823 -84.911 1.00 85.38 221 ALA A CA 1
ATOM 1743 C C . ALA A 1 221 ? 81.757 0.614 -84.370 1.00 85.38 221 ALA A C 1
ATOM 1745 O O . ALA A 1 221 ? 80.780 0.805 -85.095 1.00 85.38 221 ALA A O 1
ATOM 1746 N N . LEU A 1 222 ? 81.626 0.266 -83.084 1.00 85.56 222 LEU A N 1
ATOM 1747 C CA . LEU A 1 222 ? 80.322 0.115 -82.435 1.00 85.56 222 LEU A CA 1
ATOM 1748 C C . LEU A 1 222 ? 79.559 1.443 -82.379 1.00 85.56 222 LEU A C 1
ATOM 1750 O O . LEU A 1 222 ? 78.367 1.483 -82.684 1.00 85.56 222 LEU A O 1
ATOM 1754 N N . ARG A 1 223 ? 80.238 2.530 -81.995 1.00 86.19 223 ARG A N 1
ATOM 1755 C CA . ARG A 1 223 ? 79.655 3.875 -81.958 1.00 86.19 223 ARG A CA 1
ATOM 1756 C C . ARG A 1 223 ? 79.130 4.276 -83.333 1.00 86.19 223 ARG A C 1
ATOM 1758 O O . ARG A 1 223 ? 77.975 4.686 -83.426 1.00 86.19 223 ARG A O 1
ATOM 1765 N N . ASP A 1 224 ? 79.946 4.142 -84.374 1.00 85.31 224 ASP A N 1
ATOM 1766 C CA . ASP A 1 224 ? 79.567 4.536 -85.734 1.00 85.31 224 ASP A CA 1
ATOM 1767 C C . ASP A 1 224 ? 78.378 3.705 -86.234 1.00 85.31 224 ASP A C 1
ATOM 1769 O O . ASP A 1 224 ? 77.406 4.256 -86.753 1.00 85.31 224 ASP A O 1
ATOM 1773 N N . TYR A 1 225 ? 78.379 2.392 -85.977 1.00 86.62 225 TYR A N 1
ATOM 1774 C CA . TYR A 1 225 ? 77.250 1.516 -86.292 1.00 86.62 225 TYR A CA 1
ATOM 1775 C C . TYR A 1 225 ? 75.957 1.945 -85.582 1.00 86.62 225 TYR A C 1
ATOM 1777 O O . TYR A 1 225 ? 74.899 2.041 -86.211 1.00 86.62 225 TYR A O 1
ATOM 1785 N N . LEU A 1 226 ? 76.024 2.262 -84.286 1.00 88.12 226 LEU A N 1
ATOM 1786 C CA . LEU A 1 226 ? 74.872 2.757 -83.528 1.00 88.12 226 LEU A CA 1
ATOM 1787 C C . LEU A 1 226 ? 74.398 4.133 -84.022 1.00 88.12 226 LEU A C 1
ATOM 1789 O O . LEU A 1 226 ? 73.192 4.377 -84.059 1.00 88.12 226 LEU A O 1
ATOM 1793 N N . MET A 1 227 ? 75.303 5.026 -84.432 1.00 86.12 227 MET A N 1
ATOM 1794 C CA . MET A 1 227 ? 74.928 6.330 -84.993 1.00 86.12 227 MET A CA 1
ATOM 1795 C C . MET A 1 227 ? 74.228 6.201 -86.349 1.00 86.12 227 MET A C 1
ATOM 1797 O O . MET A 1 227 ? 73.254 6.911 -86.607 1.00 86.12 227 MET A O 1
ATOM 1801 N N . ILE A 1 228 ? 74.691 5.288 -87.205 1.00 88.50 228 ILE A N 1
ATOM 1802 C CA . ILE A 1 228 ? 74.078 5.033 -88.513 1.00 88.50 228 ILE A CA 1
ATOM 1803 C C . ILE A 1 228 ? 72.702 4.378 -88.343 1.00 88.50 228 ILE A C 1
ATOM 1805 O O . ILE A 1 228 ? 71.730 4.843 -88.938 1.00 88.50 228 ILE A O 1
ATOM 1809 N N . THR A 1 229 ? 72.598 3.330 -87.519 1.00 85.00 229 THR A N 1
ATOM 1810 C CA . THR A 1 229 ? 71.353 2.555 -87.339 1.00 85.00 229 THR A CA 1
ATOM 1811 C C . THR A 1 229 ? 70.242 3.353 -86.669 1.00 85.00 229 THR A C 1
ATOM 1813 O O . THR A 1 229 ? 69.100 3.286 -87.116 1.00 85.00 229 THR A O 1
ATOM 1816 N N . ASN A 1 230 ? 70.569 4.168 -85.663 1.00 86.69 230 ASN A N 1
ATOM 1817 C CA . ASN A 1 230 ? 69.596 5.065 -85.038 1.00 86.69 230 ASN A CA 1
ATOM 1818 C C . ASN A 1 230 ? 69.297 6.316 -85.886 1.00 86.69 230 ASN A C 1
ATOM 1820 O O . ASN A 1 230 ? 68.531 7.169 -85.456 1.00 86.69 230 ASN A O 1
ATOM 1824 N N . GLY A 1 231 ? 69.892 6.458 -87.079 1.00 86.75 231 GLY A N 1
ATOM 1825 C CA . GLY A 1 231 ? 69.603 7.565 -87.994 1.00 86.75 231 GLY A CA 1
ATOM 1826 C C . GLY A 1 231 ? 70.145 8.926 -87.547 1.00 86.75 231 GLY A C 1
ATOM 1827 O O . GLY A 1 231 ? 69.781 9.941 -88.142 1.00 86.75 231 GLY A O 1
ATOM 1828 N N . MET A 1 232 ? 71.057 8.958 -86.570 1.00 88.69 232 MET A N 1
ATOM 1829 C CA . MET A 1 232 ? 71.548 10.184 -85.932 1.00 88.69 232 MET A CA 1
ATOM 1830 C C . MET A 1 232 ? 72.096 11.197 -86.946 1.00 88.69 232 MET A C 1
ATOM 1832 O O . MET A 1 232 ? 71.871 12.392 -86.809 1.00 88.69 232 MET A O 1
ATOM 1836 N N . TYR A 1 233 ? 72.759 10.740 -88.012 1.00 85.06 233 TYR A N 1
ATOM 1837 C CA . TYR A 1 233 ? 73.264 11.627 -89.066 1.00 85.06 233 TYR A CA 1
ATOM 1838 C C . TYR A 1 233 ? 72.156 12.348 -89.842 1.00 85.06 233 TYR A C 1
ATOM 1840 O O . TYR A 1 233 ? 72.328 13.508 -90.214 1.00 85.06 233 TYR A O 1
ATOM 1848 N N . ARG A 1 234 ? 71.013 11.687 -90.077 1.00 86.88 234 ARG A N 1
ATOM 1849 C CA . ARG A 1 234 ? 69.853 12.320 -90.722 1.00 86.88 234 ARG A CA 1
ATOM 1850 C C . ARG A 1 234 ? 69.248 13.374 -89.804 1.00 86.88 234 ARG A C 1
ATOM 1852 O O . ARG A 1 234 ? 68.889 14.445 -90.284 1.00 86.88 234 ARG A O 1
ATOM 1859 N N . ASP A 1 235 ? 69.179 13.094 -88.507 1.00 88.75 235 ASP A N 1
ATOM 1860 C CA . ASP A 1 235 ? 68.615 14.023 -87.528 1.00 88.75 235 ASP A CA 1
ATOM 1861 C C . ASP A 1 235 ? 69.540 15.216 -87.266 1.00 88.75 235 ASP A C 1
ATOM 1863 O O . ASP A 1 235 ? 69.070 16.349 -87.270 1.00 88.75 235 ASP A O 1
ATOM 1867 N N . ILE A 1 236 ? 70.859 15.009 -87.169 1.00 86.31 236 ILE A N 1
ATOM 1868 C CA . ILE A 1 236 ? 71.846 16.101 -87.103 1.00 86.31 236 ILE A CA 1
ATOM 1869 C C . ILE A 1 236 ? 71.752 16.975 -88.355 1.00 86.31 236 ILE A C 1
ATOM 1871 O O . ILE A 1 236 ? 71.739 18.198 -88.248 1.00 86.31 236 ILE A O 1
ATOM 1875 N N . ALA A 1 237 ? 71.649 16.375 -89.545 1.00 84.75 237 ALA A N 1
ATOM 1876 C CA . ALA A 1 237 ? 71.491 17.136 -90.781 1.00 84.75 237 ALA A CA 1
ATOM 1877 C C . ALA A 1 237 ? 70.194 17.965 -90.785 1.00 84.75 237 ALA A C 1
ATOM 1879 O O . ALA A 1 237 ? 70.225 19.124 -91.194 1.00 84.75 237 ALA A O 1
ATOM 1880 N N . LYS A 1 238 ? 69.078 17.410 -90.291 1.00 88.44 238 LYS A N 1
ATOM 1881 C CA . LYS A 1 238 ? 67.806 18.137 -90.143 1.00 88.44 238 LYS A CA 1
ATOM 1882 C C . LYS A 1 238 ? 67.904 19.282 -89.137 1.00 88.44 238 LYS A C 1
ATOM 1884 O O . LYS A 1 238 ? 67.568 20.401 -89.499 1.00 88.44 238 LYS A O 1
ATOM 1889 N N . ILE A 1 239 ? 68.407 19.034 -87.927 1.00 88.00 239 ILE A N 1
ATOM 1890 C CA . ILE A 1 239 ? 68.559 20.057 -86.877 1.00 88.00 239 ILE A CA 1
ATOM 1891 C C . ILE A 1 239 ? 69.506 21.167 -87.346 1.00 88.00 239 ILE A C 1
ATOM 1893 O O . ILE A 1 239 ? 69.212 22.345 -87.168 1.00 88.00 239 ILE A O 1
ATOM 1897 N N . ASN A 1 240 ? 70.616 20.816 -88.001 1.00 83.38 240 ASN A N 1
ATOM 1898 C CA . ASN A 1 240 ? 71.533 21.802 -88.572 1.00 83.38 240 ASN A CA 1
ATOM 1899 C C . ASN A 1 240 ? 70.861 22.613 -89.686 1.00 83.38 240 ASN A C 1
ATOM 1901 O O . ASN A 1 240 ? 71.035 23.828 -89.741 1.00 83.38 240 ASN A O 1
ATOM 1905 N N . ALA A 1 241 ? 70.070 21.975 -90.553 1.00 81.31 241 ALA A N 1
ATOM 1906 C CA . ALA A 1 241 ? 69.309 22.674 -91.583 1.00 81.31 241 ALA A CA 1
ATOM 1907 C C . ALA A 1 241 ? 68.239 23.604 -90.982 1.00 81.31 241 ALA A C 1
ATOM 1909 O O . ALA A 1 241 ? 68.085 24.728 -91.450 1.00 81.31 241 ALA A O 1
ATOM 1910 N N . GLU A 1 242 ? 67.535 23.181 -89.930 1.00 83.44 242 GLU A N 1
ATOM 1911 C CA . GLU A 1 242 ? 66.577 24.006 -89.180 1.00 83.44 242 GLU A CA 1
ATOM 1912 C C . GLU A 1 242 ? 67.265 25.181 -88.472 1.00 83.44 242 GLU A C 1
ATOM 1914 O O . GLU A 1 242 ? 66.781 26.310 -88.547 1.00 83.44 242 GLU A O 1
ATOM 1919 N N . GLY A 1 243 ? 68.434 24.956 -87.868 1.00 80.88 243 GLY A N 1
ATOM 1920 C CA . GLY A 1 243 ? 69.262 26.002 -87.267 1.00 80.88 243 GLY A CA 1
ATOM 1921 C C . GLY A 1 243 ? 69.752 27.034 -88.289 1.00 80.88 243 GLY A C 1
ATOM 1922 O O . GLY A 1 243 ? 69.668 28.234 -88.036 1.00 80.88 243 GLY A O 1
ATOM 1923 N N . ILE A 1 244 ? 70.183 26.590 -89.478 1.00 74.19 244 ILE A N 1
ATOM 1924 C CA . ILE A 1 244 ? 70.542 27.474 -90.604 1.00 74.19 244 ILE A CA 1
ATOM 1925 C C . ILE A 1 244 ? 69.311 28.225 -91.129 1.00 74.19 244 ILE A C 1
ATOM 1927 O O . ILE A 1 244 ? 69.425 29.378 -91.522 1.00 74.19 244 ILE A O 1
ATOM 1931 N N . ARG A 1 245 ? 68.124 27.610 -91.106 1.00 71.88 245 ARG A N 1
ATOM 1932 C CA . ARG A 1 245 ? 66.865 28.255 -91.510 1.00 71.88 245 ARG A CA 1
ATOM 1933 C C . ARG A 1 245 ? 66.408 29.332 -90.520 1.00 71.88 245 ARG A C 1
ATOM 1935 O O . ARG A 1 245 ? 65.799 30.311 -90.942 1.00 71.88 245 ARG A O 1
ATOM 1942 N N . GLY A 1 246 ? 66.684 29.151 -89.225 1.00 68.50 246 GLY A N 1
ATOM 1943 C CA . GLY A 1 246 ? 66.403 30.128 -88.163 1.00 68.50 246 GLY A CA 1
ATOM 1944 C C . GLY A 1 246 ? 67.396 31.295 -88.117 1.00 68.50 246 GLY A C 1
ATOM 1945 O O . GLY A 1 246 ? 67.042 32.398 -87.702 1.00 68.50 246 GLY A O 1
ATOM 1946 N N . LEU A 1 247 ? 68.623 31.085 -88.593 1.00 66.88 247 LEU A N 1
ATOM 1947 C CA . LEU A 1 247 ? 69.578 32.152 -88.866 1.00 66.88 247 LEU A CA 1
ATOM 1948 C C . LEU A 1 247 ? 69.192 32.809 -90.197 1.00 66.88 247 LEU A C 1
ATOM 1950 O O . LEU A 1 247 ? 69.543 32.319 -91.259 1.00 66.88 247 LEU A O 1
ATOM 1954 N N . GLN A 1 248 ? 68.463 33.923 -90.170 1.00 62.09 248 GLN A N 1
ATOM 1955 C CA . GLN A 1 248 ? 68.341 34.801 -91.340 1.00 62.09 248 GLN A CA 1
ATOM 1956 C C . GLN A 1 248 ? 69.585 35.706 -91.427 1.00 62.09 248 GLN A C 1
ATOM 1958 O O . GLN A 1 248 ? 69.628 36.721 -90.726 1.00 62.09 248 GLN A O 1
ATOM 1963 N N . PRO A 1 249 ? 70.616 35.421 -92.251 1.00 59.53 249 PRO A N 1
ATOM 1964 C CA . PRO A 1 249 ? 71.688 36.384 -92.456 1.00 59.53 249 PRO A CA 1
ATOM 1965 C C . PRO A 1 249 ? 71.178 37.547 -93.319 1.00 59.53 249 PRO A C 1
ATOM 1967 O O . PRO A 1 249 ? 70.746 37.353 -94.455 1.00 59.53 249 PRO A O 1
ATOM 1970 N N . LYS A 1 250 ? 71.266 38.782 -92.810 1.00 53.59 250 LYS A N 1
ATOM 1971 C CA . LYS A 1 250 ? 71.162 39.987 -93.649 1.00 53.59 250 LYS A CA 1
ATOM 1972 C C . LYS A 1 250 ? 72.396 40.048 -94.553 1.00 53.59 250 LYS A C 1
ATOM 1974 O O . LYS A 1 250 ? 73.457 40.496 -94.130 1.00 53.59 250 LYS A O 1
ATOM 1979 N N . LEU A 1 251 ? 72.263 39.573 -95.787 1.00 57.53 251 LEU A N 1
ATOM 1980 C CA . LEU A 1 251 ? 73.267 39.742 -96.835 1.00 57.53 251 LEU A CA 1
ATOM 1981 C C . LEU A 1 251 ? 73.147 41.161 -97.411 1.00 57.53 251 LEU A C 1
ATOM 1983 O O . LEU A 1 251 ? 72.205 41.455 -98.142 1.00 57.53 251 LEU A O 1
ATOM 1987 N N . SER A 1 252 ? 74.083 42.054 -97.087 1.00 51.66 252 SER A N 1
ATOM 1988 C CA . SER A 1 252 ? 74.220 43.340 -97.781 1.00 51.66 252 SER A CA 1
ATOM 1989 C C . SER A 1 252 ? 75.022 43.139 -99.069 1.00 51.66 252 SER A C 1
ATOM 1991 O O . SER A 1 252 ? 76.236 42.943 -99.016 1.00 51.66 252 SER A O 1
ATOM 1993 N N . VAL A 1 253 ? 74.349 43.184 -100.220 1.00 51.78 253 VAL A N 1
ATOM 1994 C CA . VAL A 1 253 ? 74.975 43.159 -101.551 1.00 51.78 253 VAL A CA 1
ATOM 1995 C C . VAL A 1 253 ? 74.918 44.576 -102.131 1.00 51.78 253 VAL A C 1
ATOM 1997 O O . VAL A 1 253 ? 73.834 45.120 -102.314 1.00 51.78 253 VAL A O 1
ATOM 2000 N N . TRP A 1 254 ? 76.074 45.192 -102.396 1.00 39.16 254 TRP A N 1
ATOM 2001 C CA . TRP A 1 254 ? 76.180 46.533 -102.988 1.00 39.16 254 TRP A CA 1
ATOM 2002 C C . TRP A 1 254 ? 76.456 46.413 -104.494 1.00 39.16 254 TRP A C 1
ATOM 2004 O O . TRP A 1 254 ? 77.487 45.868 -104.878 1.00 39.16 254 TRP A O 1
ATOM 2014 N N . THR A 1 255 ? 75.545 46.894 -105.350 1.00 45.16 255 THR A N 1
ATOM 2015 C CA . THR A 1 255 ? 75.768 47.054 -106.806 1.00 45.16 255 THR A CA 1
ATOM 2016 C C . THR A 1 255 ? 75.074 48.321 -107.335 1.00 45.16 255 THR A C 1
ATOM 2018 O O . THR A 1 255 ? 73.974 48.659 -106.909 1.00 45.16 255 THR A O 1
ATOM 2021 N N . ASN A 1 256 ? 75.776 49.055 -108.210 1.00 37.84 256 ASN A N 1
ATOM 2022 C CA . ASN A 1 256 ? 75.536 50.437 -108.653 1.00 37.84 256 ASN A CA 1
ATOM 2023 C C . ASN A 1 256 ? 74.904 50.456 -110.065 1.00 37.84 256 ASN A C 1
ATOM 2025 O O . ASN A 1 256 ? 75.465 49.831 -110.964 1.00 37.84 256 ASN A O 1
ATOM 2029 N N . GLY A 1 257 ? 73.787 51.168 -110.285 1.00 33.91 257 GLY A N 1
ATOM 2030 C CA . GLY A 1 257 ? 73.197 51.338 -111.627 1.00 33.91 257 GLY A CA 1
ATOM 2031 C C . GLY A 1 257 ? 71.704 51.706 -111.684 1.00 33.91 257 GLY A C 1
ATOM 2032 O O . GLY A 1 257 ? 70.857 50.831 -111.603 1.00 33.91 257 GLY A O 1
ATOM 2033 N N . SER A 1 258 ? 71.440 53.008 -111.865 1.00 31.09 258 SER A N 1
ATOM 2034 C CA . SER A 1 258 ? 70.314 53.692 -112.545 1.00 31.09 258 SER A CA 1
ATOM 2035 C C . SER A 1 258 ? 68.952 52.988 -112.721 1.00 31.09 258 SER A C 1
ATOM 2037 O O . SER A 1 258 ? 68.817 52.047 -113.498 1.00 31.09 258 SER A O 1
ATOM 2039 N N . GLY A 1 259 ? 67.909 53.585 -112.132 1.00 32.47 259 GLY A N 1
ATOM 2040 C CA . GLY A 1 259 ? 66.503 53.314 -112.443 1.00 32.47 259 GLY A CA 1
ATOM 2041 C C . GLY A 1 259 ? 65.589 53.757 -111.307 1.00 32.47 259 GLY A C 1
ATOM 2042 O O . GLY A 1 259 ? 65.369 52.997 -110.371 1.00 32.47 259 GLY A O 1
ATOM 2043 N N . GLY A 1 260 ? 65.121 55.007 -111.373 1.00 32.56 260 GLY A N 1
ATOM 2044 C CA . GLY A 1 260 ? 64.271 55.647 -110.371 1.00 32.56 260 GLY A CA 1
ATOM 2045 C C . GLY A 1 260 ? 63.037 54.822 -110.012 1.00 32.56 260 GLY A C 1
ATOM 2046 O O . GLY A 1 260 ? 62.299 54.365 -110.883 1.00 32.56 260 GLY A O 1
ATOM 2047 N N . GLY A 1 261 ? 62.849 54.651 -108.708 1.00 31.03 261 GLY A N 1
ATOM 2048 C CA . GLY A 1 261 ? 61.610 54.189 -108.115 1.00 31.03 261 GLY A CA 1
ATOM 2049 C C . GLY A 1 261 ? 60.750 55.359 -107.663 1.00 31.03 261 GLY A C 1
ATOM 2050 O O . GLY A 1 261 ? 61.246 56.464 -107.486 1.00 31.03 261 GLY A O 1
ATOM 2051 N N . GLU A 1 262 ? 59.486 55.049 -107.413 1.00 30.97 262 GLU A N 1
ATOM 2052 C CA . GLU A 1 262 ? 58.698 55.644 -106.338 1.00 30.97 262 GLU A CA 1
ATOM 2053 C C . GLU A 1 262 ? 57.655 54.599 -105.916 1.00 30.97 262 GLU A C 1
ATOM 2055 O O . GLU A 1 262 ? 56.599 54.425 -106.517 1.00 30.97 262 GLU A O 1
ATOM 2060 N N . GLY A 1 263 ? 58.046 53.810 -104.915 1.00 31.84 263 GLY A N 1
ATOM 2061 C CA . GLY A 1 263 ? 57.175 53.005 -104.070 1.00 31.84 263 GLY A CA 1
ATOM 2062 C C . GLY A 1 263 ? 57.432 53.469 -102.643 1.00 31.84 263 GLY A C 1
ATOM 2063 O O . GLY A 1 263 ? 58.361 52.996 -101.992 1.00 31.84 263 GLY A O 1
ATOM 2064 N N . GLU A 1 264 ? 56.673 54.476 -102.223 1.00 32.41 264 GLU A N 1
ATOM 2065 C CA . GLU A 1 264 ? 56.732 55.089 -100.898 1.00 32.41 264 GLU A CA 1
ATOM 2066 C C . GLU A 1 264 ? 55.869 54.317 -99.892 1.00 32.41 264 GLU A C 1
ATOM 2068 O O . GLU A 1 264 ? 54.774 53.857 -100.223 1.00 32.41 264 GLU A O 1
ATOM 2073 N N . GLY A 1 265 ? 56.345 54.251 -98.643 1.00 31.05 265 GLY A N 1
ATOM 2074 C CA . GLY A 1 265 ? 55.470 54.082 -97.479 1.00 31.05 265 GLY A CA 1
ATOM 2075 C C . GLY A 1 265 ? 55.816 52.954 -96.511 1.00 31.05 265 GLY A C 1
ATOM 2076 O O . GLY A 1 265 ? 54.955 52.141 -96.185 1.00 31.05 265 GLY A O 1
ATOM 2077 N N . GLY A 1 266 ? 57.057 52.901 -96.025 1.00 31.00 266 GLY A N 1
ATOM 2078 C CA . GLY A 1 266 ? 57.388 52.173 -94.800 1.00 31.00 266 GLY A CA 1
ATOM 2079 C C . GLY A 1 266 ? 56.938 52.916 -93.532 1.00 31.00 266 GLY A C 1
ATOM 2080 O O . GLY A 1 266 ? 56.961 54.138 -93.498 1.00 31.00 266 GLY A O 1
ATOM 2081 N N . LEU A 1 267 ? 56.580 52.118 -92.517 1.00 32.19 267 LEU A N 1
ATOM 2082 C CA . LEU A 1 267 ? 56.923 52.234 -91.086 1.00 32.19 267 LEU A CA 1
ATOM 2083 C C . LEU A 1 267 ? 56.839 53.618 -90.409 1.00 32.19 267 LEU A C 1
ATOM 2085 O O . LEU A 1 267 ? 57.630 54.500 -90.712 1.00 32.19 267 LEU A O 1
ATOM 2089 N N . ASP A 1 268 ? 56.052 53.722 -89.333 1.00 30.62 268 ASP A N 1
ATOM 2090 C CA . ASP A 1 268 ? 56.571 53.676 -87.948 1.00 30.62 268 ASP A CA 1
ATOM 2091 C C . ASP A 1 268 ? 55.476 53.973 -86.895 1.00 30.62 268 ASP A C 1
ATOM 2093 O O . ASP A 1 268 ? 54.550 54.731 -87.163 1.00 30.62 268 ASP A O 1
ATOM 2097 N N . GLY A 1 269 ? 55.640 53.348 -85.717 1.00 33.81 269 GLY A N 1
ATOM 2098 C CA . GLY A 1 269 ? 55.413 53.883 -84.360 1.00 33.81 269 GLY A CA 1
ATOM 2099 C C . GLY A 1 269 ? 54.032 54.429 -83.957 1.00 33.81 269 GLY A C 1
ATOM 2100 O O . GLY A 1 269 ? 53.447 55.264 -84.621 1.00 33.81 269 GLY A O 1
ATOM 2101 N N . GLY A 1 270 ? 53.455 54.105 -82.799 1.00 34.09 270 GLY A N 1
ATOM 2102 C CA . GLY A 1 270 ? 54.018 53.565 -81.566 1.00 34.09 270 GLY A CA 1
ATOM 2103 C C . GLY A 1 270 ? 53.328 54.198 -80.340 1.00 34.09 270 GLY A C 1
ATOM 2104 O O . GLY A 1 270 ? 52.650 55.213 -80.462 1.00 34.09 270 GLY A O 1
ATOM 2105 N N . ALA A 1 271 ? 53.603 53.604 -79.169 1.00 34.47 271 ALA A N 1
ATOM 2106 C CA . ALA A 1 271 ? 53.340 54.062 -77.789 1.00 34.47 271 ALA A CA 1
ATOM 2107 C C . ALA A 1 271 ? 51.943 53.778 -77.186 1.00 34.47 271 ALA A C 1
ATOM 2109 O O . ALA A 1 271 ? 50.926 54.017 -77.815 1.00 34.47 271 ALA A O 1
ATOM 2110 N N . MET A 1 272 ? 51.786 53.325 -75.934 1.00 42.78 272 MET A N 1
ATOM 2111 C CA . MET A 1 272 ? 52.684 52.890 -74.843 1.00 42.78 272 MET A CA 1
ATOM 2112 C C . MET A 1 272 ? 51.776 52.211 -73.772 1.00 42.78 272 MET A C 1
ATOM 2114 O O . MET A 1 272 ? 50.638 52.627 -73.606 1.00 42.78 272 MET A O 1
ATOM 2118 N N . LYS A 1 273 ? 52.178 51.078 -73.167 1.00 41.62 273 LYS A N 1
ATOM 2119 C CA . LYS A 1 273 ? 52.728 50.947 -71.790 1.00 41.62 273 LYS A CA 1
ATOM 2120 C C . LYS A 1 273 ? 51.666 50.874 -70.673 1.00 41.62 273 LYS A C 1
ATOM 2122 O O . LYS A 1 273 ? 51.028 51.868 -70.378 1.00 41.62 273 LYS A O 1
ATOM 2127 N N . GLU A 1 274 ? 51.586 49.736 -69.976 1.00 39.56 274 GLU A N 1
ATOM 2128 C CA . GLU A 1 274 ? 52.041 49.661 -68.578 1.00 39.56 274 GLU A CA 1
ATOM 2129 C C . GLU A 1 274 ? 52.142 48.230 -68.033 1.00 39.56 274 GLU A C 1
ATOM 2131 O O . GLU A 1 274 ? 51.375 47.330 -68.363 1.00 39.56 274 GLU A O 1
ATOM 2136 N N . VAL A 1 275 ? 53.176 48.060 -67.211 1.00 36.84 275 VAL A N 1
ATOM 2137 C CA . VAL A 1 275 ? 53.583 46.872 -66.469 1.00 36.84 275 VAL A CA 1
ATOM 2138 C C . VAL A 1 275 ? 53.180 47.084 -65.013 1.00 36.84 275 VAL A C 1
ATOM 2140 O O . VAL A 1 275 ? 53.623 48.048 -64.399 1.00 36.84 275 VAL A O 1
ATOM 2143 N N . ALA A 1 276 ? 52.429 46.143 -64.451 1.00 34.72 276 ALA A N 1
ATOM 2144 C CA . ALA A 1 276 ? 52.379 45.813 -63.026 1.00 34.72 276 ALA A CA 1
ATOM 2145 C C . ALA A 1 276 ? 51.748 44.415 -62.939 1.00 34.72 276 ALA A C 1
ATOM 2147 O O . ALA A 1 276 ? 50.741 44.161 -63.583 1.00 34.72 276 ALA A O 1
ATOM 2148 N N . GLY A 1 277 ? 52.240 43.414 -62.231 1.00 32.09 277 GLY A N 1
ATOM 2149 C CA . GLY A 1 277 ? 53.360 43.259 -61.326 1.00 32.09 277 GLY A CA 1
ATOM 2150 C C . GLY A 1 277 ? 53.187 41.841 -60.782 1.00 32.09 277 GLY A C 1
ATOM 2151 O O . GLY A 1 277 ? 52.110 41.475 -60.319 1.00 32.09 277 GLY A O 1
ATOM 2152 N N . PHE A 1 278 ? 54.213 41.014 -60.932 1.00 32.94 278 PHE A N 1
ATOM 2153 C CA . PHE A 1 278 ? 54.243 39.649 -60.431 1.00 32.94 278 PHE A CA 1
ATOM 2154 C C . PHE A 1 278 ? 54.586 39.690 -58.939 1.00 32.94 278 PHE A C 1
ATOM 2156 O O . PHE A 1 278 ? 55.696 40.081 -58.586 1.00 32.94 278 PHE A O 1
ATOM 2163 N N . THR A 1 279 ? 53.678 39.256 -58.067 1.00 34.66 279 THR A N 1
ATOM 2164 C CA . THR A 1 279 ? 54.028 38.789 -56.719 1.00 34.66 279 THR A CA 1
ATOM 2165 C C . THR A 1 279 ? 53.192 37.565 -56.376 1.00 34.66 279 THR A C 1
ATOM 2167 O O . THR A 1 279 ? 51.973 37.614 -56.233 1.00 34.66 279 THR A O 1
ATOM 2170 N N . GLY A 1 280 ? 53.879 36.428 -56.292 1.00 39.41 280 GLY A N 1
ATOM 2171 C CA . GLY A 1 280 ? 53.312 35.189 -55.796 1.00 39.41 280 GLY A CA 1
ATOM 2172 C C . GLY A 1 280 ? 53.140 35.169 -54.277 1.00 39.41 280 GLY A C 1
ATOM 2173 O O . GLY A 1 280 ? 53.715 35.972 -53.552 1.00 39.41 280 GLY A O 1
ATOM 2174 N N . CYS A 1 281 ? 52.410 34.138 -53.860 1.00 36.41 281 CYS A N 1
ATOM 2175 C CA . CYS A 1 281 ? 52.632 33.301 -52.683 1.00 36.41 281 CYS A CA 1
ATOM 2176 C C . CYS A 1 281 ? 52.559 33.909 -51.262 1.00 36.41 281 CYS A C 1
ATOM 2178 O O . CYS A 1 281 ? 53.198 34.893 -50.914 1.00 36.41 281 CYS A O 1
ATOM 2180 N N . CYS A 1 282 ? 51.879 33.130 -50.410 1.00 38.44 282 CYS A N 1
ATOM 2181 C CA . CYS A 1 282 ? 51.812 33.149 -48.945 1.00 38.44 282 CYS A CA 1
ATOM 2182 C C . CYS A 1 282 ? 50.944 34.217 -48.264 1.00 38.44 282 CYS A C 1
ATOM 2184 O O . CYS A 1 282 ? 51.394 35.318 -47.956 1.00 38.44 282 CYS A O 1
ATOM 2186 N N . ARG A 1 283 ? 49.770 33.783 -47.776 1.00 36.62 283 ARG A N 1
ATOM 2187 C CA . ARG A 1 283 ? 49.325 34.197 -46.441 1.00 36.62 283 ARG A CA 1
ATOM 2188 C C . ARG A 1 283 ? 48.689 33.057 -45.652 1.00 36.62 283 ARG A C 1
ATOM 2190 O O . ARG A 1 283 ? 47.678 32.478 -46.019 1.00 36.62 283 ARG A O 1
ATOM 2197 N N . ARG A 1 284 ? 49.395 32.780 -44.566 1.00 40.41 284 ARG A N 1
ATOM 2198 C CA . ARG A 1 284 ? 49.078 32.010 -43.375 1.00 40.41 284 ARG A CA 1
ATOM 2199 C C . ARG A 1 284 ? 47.980 32.739 -42.593 1.00 40.41 284 ARG A C 1
ATOM 2201 O O . ARG A 1 284 ? 48.155 33.931 -42.350 1.00 40.41 284 ARG A O 1
ATOM 2208 N N . CYS A 1 285 ? 46.921 32.025 -42.226 1.00 41.03 285 CYS A N 1
ATOM 2209 C CA . CYS A 1 285 ? 46.120 32.152 -41.005 1.00 41.03 285 CYS A CA 1
ATOM 2210 C C . CYS A 1 285 ? 45.258 30.895 -40.895 1.00 41.03 285 CYS A C 1
ATOM 2212 O O . CYS A 1 285 ? 44.633 30.542 -41.919 1.00 41.03 285 CYS A O 1
#

Foldseek 3Di:
DDPVCCVVPVPVVVVVVQVVVQVVCVVVVDHDPDDDDDDDDDDPPDCVVVVVVVVVVVVVVVVVVVVVVVVVVVVVVVVVVVVVVVVVVVVVVVVVVVVVVVVVVVVVVVVVVVVVVVVVVVVVVVVVVVVVVVVVVVVVVVVVVVVVVVVVVVVVVVVVVVVVVVVVVVVVVVVVVVVVVVVVVVVVVVVVVVVVVVVVVVVVVVVLVVVCVVVVNDPVVSVVVVCVVVVVVVVVVVVVVVVVVVDDDPDDDDDDDDDDDDPDDDDDDDDDDDDDDDDDDDDDD

Radius of gyration: 95.12 Å; chains: 1; bounding box: 159×77×252 Å

Organism: NCBI:txid296719

Secondary structure (DSSP, 8-state):
--HHHHHH-HHHHHHHHHHHHHHHHHTTT------PPPPP---TT--HHHHHHHHHHHHHHHHHHHHHHHHHHHHHHHHHHHHHHHHHHHHHHHHHHHHHHHHHHHHHHHHHHHHHHHHHHHHHHHHHHHHHHHHHHHHHHHHHHHHHHHHHHHHHHHHHHHHHHHHHHHHHHHHHHHHHHHHHHHHHHHHHHHHHHHHHHHHHHHHHHHHHHHTTT-HHHHHHHHHHHTTHHHHHHHHHHHHHHH---------------------------------------

pLDDT: mean 80.97, std 18.71, range [30.62, 96.56]